Protein AF-A0A7U7G767-F1 (afdb_monomer_lite)

pLDDT: mean 75.13, std 19.58, range [31.22, 96.5]

Structure (mmCIF, N/CA/C/O backbone):
data_AF-A0A7U7G767-F1
#
_entry.id   AF-A0A7U7G767-F1
#
loop_
_atom_site.group_PDB
_atom_site.id
_atom_site.type_symbol
_atom_site.label_atom_id
_atom_site.label_alt_id
_atom_site.label_comp_id
_atom_site.label_asym_id
_atom_site.label_entity_id
_atom_site.label_seq_id
_atom_site.pdbx_PDB_ins_code
_atom_site.Cartn_x
_atom_site.Cartn_y
_atom_site.Cartn_z
_atom_site.occupancy
_atom_site.B_iso_or_equiv
_atom_site.auth_seq_id
_atom_site.auth_comp_id
_atom_site.auth_asym_id
_atom_site.auth_atom_id
_atom_site.pdbx_PDB_model_num
ATOM 1 N N . MET A 1 1 ? 36.029 28.423 18.913 1.00 31.84 1 MET A N 1
ATOM 2 C CA . MET A 1 1 ? 35.251 27.174 19.078 1.00 31.84 1 MET A CA 1
ATOM 3 C C . MET A 1 1 ? 34.088 27.214 18.105 1.00 31.84 1 MET A C 1
ATOM 5 O O . MET A 1 1 ? 33.061 27.803 18.411 1.00 31.84 1 MET A O 1
ATOM 9 N N . SER A 1 2 ? 34.281 26.674 16.904 1.00 31.78 2 SER A N 1
ATOM 10 C CA . SER A 1 2 ? 33.209 26.575 15.913 1.00 31.78 2 SER A CA 1
ATOM 11 C C . SER A 1 2 ? 32.374 25.339 16.228 1.00 31.78 2 SER A C 1
ATOM 13 O O . SER A 1 2 ? 32.864 24.221 16.078 1.00 31.78 2 SER A O 1
ATOM 15 N N . LEU A 1 3 ? 31.130 25.529 16.680 1.00 37.06 3 LEU A N 1
ATOM 16 C CA . LEU A 1 3 ? 30.124 24.470 16.642 1.00 37.06 3 LEU A CA 1
ATOM 17 C C . LEU A 1 3 ? 29.856 24.151 15.165 1.00 37.06 3 LEU A C 1
ATOM 19 O O . LEU A 1 3 ? 29.068 24.825 14.506 1.00 37.06 3 LEU A O 1
ATOM 23 N N . MET A 1 4 ? 30.519 23.124 14.635 1.00 35.41 4 MET A N 1
ATOM 24 C CA . MET A 1 4 ? 29.998 22.410 13.475 1.00 35.41 4 MET A CA 1
ATOM 25 C C . MET A 1 4 ? 28.723 21.705 13.934 1.00 35.41 4 MET A C 1
ATOM 27 O O . MET A 1 4 ? 28.767 20.622 14.513 1.00 35.41 4 MET A O 1
ATOM 31 N N . VAL A 1 5 ? 27.574 22.342 13.716 1.00 40.06 5 VAL A N 1
ATOM 32 C CA . VAL A 1 5 ? 26.291 21.646 13.746 1.00 40.06 5 VAL A CA 1
ATOM 33 C C . VAL A 1 5 ? 26.349 20.635 12.603 1.00 40.06 5 VAL A C 1
ATOM 35 O O . VAL A 1 5 ? 26.243 21.005 11.436 1.00 40.06 5 VAL A O 1
ATOM 38 N N . LEU A 1 6 ? 26.581 19.364 12.940 1.00 38.97 6 LEU A N 1
ATOM 39 C CA . LEU A 1 6 ? 26.398 18.209 12.060 1.00 38.97 6 LEU A CA 1
ATOM 40 C C . LEU A 1 6 ? 24.905 18.107 11.701 1.00 38.97 6 LEU A C 1
ATOM 42 O O . LEU A 1 6 ? 24.164 17.284 12.229 1.00 38.97 6 LEU A O 1
ATOM 46 N N . GLY A 1 7 ? 24.435 19.015 10.848 1.00 38.94 7 GLY A N 1
ATOM 47 C CA . GLY A 1 7 ? 23.111 18.964 10.250 1.00 38.94 7 GLY A CA 1
ATOM 48 C C . GLY A 1 7 ? 23.103 17.896 9.165 1.00 38.94 7 GLY A C 1
ATOM 49 O O . GLY A 1 7 ? 23.723 18.076 8.122 1.00 38.94 7 GLY A O 1
ATOM 50 N N . GLY A 1 8 ? 22.422 16.778 9.410 1.00 45.31 8 GLY A N 1
ATOM 51 C CA . GLY A 1 8 ? 22.273 15.745 8.382 1.00 45.31 8 GLY A CA 1
ATOM 52 C C . GLY A 1 8 ? 21.560 14.457 8.787 1.00 45.31 8 GLY A C 1
ATOM 53 O O . GLY A 1 8 ? 21.704 13.461 8.085 1.00 45.31 8 GLY A O 1
ATOM 54 N N . CYS A 1 9 ? 20.809 14.440 9.891 1.00 57.19 9 CYS A N 1
ATOM 55 C CA . CYS A 1 9 ? 19.966 13.300 10.250 1.00 57.19 9 CYS A CA 1
ATOM 56 C C . CYS A 1 9 ? 18.514 13.627 9.890 1.00 57.19 9 CYS A C 1
ATOM 58 O O . CYS A 1 9 ? 17.875 14.420 10.582 1.00 57.19 9 CYS A O 1
ATOM 60 N N . ASP A 1 10 ? 17.985 13.039 8.816 1.00 61.91 10 ASP A N 1
ATOM 61 C CA . ASP A 1 10 ? 16.546 13.094 8.559 1.00 61.91 10 ASP A CA 1
ATOM 62 C C . ASP A 1 10 ? 15.841 12.119 9.504 1.00 61.91 10 ASP A C 1
ATOM 64 O O . ASP A 1 10 ? 15.915 10.905 9.356 1.00 61.91 10 ASP A O 1
ATOM 68 N N . THR A 1 11 ? 15.169 12.659 10.513 1.00 70.25 11 THR A N 1
ATOM 69 C CA . THR A 1 11 ? 14.316 11.899 11.430 1.00 70.25 11 THR A CA 1
ATOM 70 C C . THR A 1 11 ? 12.851 12.239 11.189 1.00 70.25 11 THR A C 1
ATOM 72 O O . THR A 1 11 ? 12.528 13.245 10.547 1.00 70.25 11 THR A O 1
ATOM 75 N N . VAL A 1 12 ? 11.955 11.384 11.692 1.00 74.62 12 VAL A N 1
ATOM 76 C CA . VAL A 1 12 ? 10.521 11.690 11.726 1.00 74.62 12 VAL A CA 1
ATOM 77 C C . VAL A 1 12 ? 10.332 12.857 12.696 1.00 74.62 12 VAL A C 1
ATOM 79 O O . VAL A 1 12 ? 10.608 12.736 13.888 1.00 74.62 12 VAL A O 1
ATOM 82 N N . LYS A 1 13 ? 9.923 14.005 12.163 1.00 82.19 13 LYS A N 1
ATOM 83 C CA . LYS A 1 13 ? 9.705 15.262 12.886 1.00 82.19 13 LYS A CA 1
ATOM 84 C C . LYS A 1 13 ? 8.298 15.337 13.460 1.00 82.19 13 LYS A C 1
ATOM 86 O O . LYS A 1 13 ? 8.085 16.001 14.470 1.00 82.19 13 LYS A O 1
ATOM 91 N N . ILE A 1 14 ? 7.336 14.686 12.810 1.00 85.06 14 ILE A N 1
ATOM 92 C CA . ILE A 1 14 ? 5.949 14.676 13.271 1.00 85.06 14 ILE A CA 1
ATOM 93 C C . ILE A 1 14 ? 5.808 13.631 14.389 1.00 85.06 14 ILE A C 1
ATOM 95 O O . ILE A 1 14 ? 6.128 12.465 14.166 1.00 85.06 14 ILE A O 1
ATOM 99 N N . PRO A 1 15 ? 5.344 14.002 15.596 1.00 88.88 15 PRO A N 1
ATOM 100 C CA . PRO A 1 15 ? 5.131 13.039 16.670 1.00 88.88 15 PRO A CA 1
ATOM 101 C C . PRO A 1 15 ? 3.930 12.135 16.374 1.00 88.88 15 PRO A C 1
ATOM 103 O O . PRO A 1 15 ? 2.955 12.545 15.747 1.00 88.88 15 PRO A O 1
ATOM 106 N N . TYR A 1 16 ? 3.991 10.897 16.859 1.00 89.50 16 TYR A N 1
ATOM 107 C CA . TYR A 1 16 ? 2.879 9.954 16.769 1.00 89.50 16 TYR A CA 1
ATOM 108 C C . TYR A 1 16 ? 1.792 10.309 17.792 1.00 89.50 16 TYR A C 1
ATOM 110 O O . TYR A 1 16 ? 2.099 10.451 18.978 1.00 89.50 16 TYR A O 1
ATOM 118 N N . LYS A 1 17 ? 0.534 10.397 17.351 1.00 92.44 17 LYS A N 1
ATOM 119 C CA . LYS A 1 17 ? -0.628 10.674 18.202 1.00 92.44 17 LYS A CA 1
ATOM 120 C C . LYS A 1 17 ? -1.674 9.579 18.035 1.00 92.44 17 LYS A C 1
ATOM 122 O O . LYS A 1 17 ? -2.152 9.367 16.930 1.00 92.44 17 LYS A O 1
ATOM 127 N N . ASP A 1 18 ? -2.052 8.918 19.129 1.00 91.19 18 ASP A N 1
ATOM 128 C CA . ASP A 1 18 ? -2.999 7.791 19.091 1.00 91.19 18 ASP A CA 1
ATOM 129 C C . ASP A 1 18 ? -4.356 8.178 18.460 1.00 91.19 18 ASP A C 1
ATOM 131 O O . ASP A 1 18 ? -4.946 7.394 17.717 1.00 91.19 18 ASP A O 1
ATOM 135 N N . GLU A 1 19 ? -4.832 9.400 18.711 1.00 92.25 19 GLU A N 1
ATOM 136 C CA . GLU A 1 19 ? -6.109 9.931 18.212 1.00 92.25 19 GLU A CA 1
ATOM 137 C C . GLU A 1 19 ? -6.199 10.013 16.679 1.00 92.25 19 GLU A C 1
ATOM 139 O O . GLU A 1 19 ? -7.244 9.690 16.112 1.00 92.25 19 GLU A O 1
ATOM 144 N N . ASP A 1 20 ? -5.093 10.325 15.996 1.00 90.12 20 ASP A N 1
ATOM 145 C CA . ASP A 1 20 ? -5.040 10.428 14.529 1.00 90.12 20 ASP A CA 1
ATOM 146 C C . ASP A 1 20 ? -5.175 9.054 13.845 1.00 90.12 20 ASP A C 1
ATOM 148 O O . ASP A 1 20 ? -5.465 8.953 12.646 1.00 90.12 20 ASP A O 1
ATOM 152 N N . HIS A 1 21 ? -4.956 7.974 14.603 1.00 90.44 21 HIS A N 1
ATOM 153 C CA . HIS A 1 21 ? -4.851 6.606 14.095 1.00 90.44 21 HIS A CA 1
ATOM 154 C C . HIS A 1 21 ? -5.858 5.635 14.708 1.00 90.44 21 HIS A C 1
ATOM 156 O O . HIS A 1 21 ? -5.927 4.486 14.273 1.00 90.44 21 HIS A O 1
ATOM 162 N N . ALA A 1 22 ? -6.652 6.071 15.689 1.00 90.44 22 ALA A N 1
ATOM 163 C CA . ALA A 1 22 ? -7.552 5.207 16.455 1.00 90.44 22 ALA A CA 1
ATOM 164 C C . ALA A 1 22 ? -8.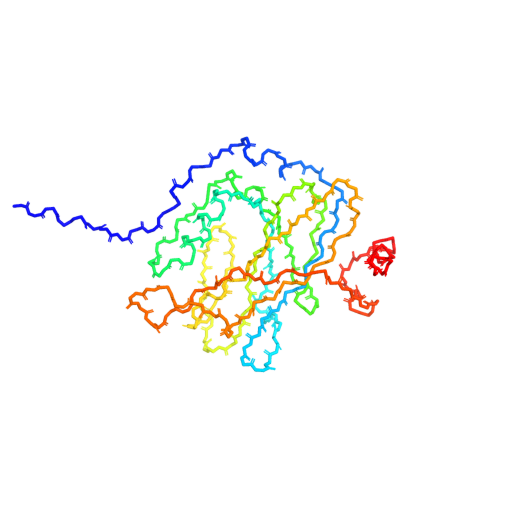540 4.422 15.572 1.00 90.44 22 ALA A C 1
ATOM 166 O O . ALA A 1 22 ? -8.913 3.292 15.888 1.00 90.44 22 ALA A O 1
ATOM 167 N N . TRP A 1 23 ? -8.944 4.998 14.439 1.00 93.38 23 TRP A N 1
ATOM 168 C CA . TRP A 1 23 ? -9.815 4.348 13.460 1.00 93.38 23 TRP A CA 1
ATOM 169 C C . TRP A 1 23 ? -9.153 3.128 12.792 1.00 93.38 23 TRP A C 1
ATOM 171 O O . TRP A 1 23 ? -9.827 2.135 12.528 1.00 93.38 23 TRP A O 1
ATOM 181 N N . ALA A 1 24 ? -7.834 3.151 12.578 1.00 93.50 24 ALA A N 1
ATOM 182 C CA . ALA A 1 24 ? -7.104 2.116 11.845 1.00 93.50 24 ALA A CA 1
ATOM 183 C C . ALA A 1 24 ? -6.920 0.816 12.642 1.00 93.50 24 ALA A C 1
ATOM 185 O O . ALA A 1 24 ? -6.755 -0.257 12.050 1.00 93.50 24 ALA A O 1
ATOM 186 N N . ALA A 1 25 ? -6.971 0.921 13.975 1.00 90.44 25 ALA A N 1
ATOM 187 C CA . ALA A 1 25 ? -6.904 -0.202 14.907 1.00 90.44 25 ALA A CA 1
ATOM 188 C C . ALA A 1 25 ? -8.208 -1.016 14.971 1.00 90.44 25 ALA A C 1
ATOM 190 O O . ALA A 1 25 ? -8.225 -2.107 15.537 1.00 90.44 25 ALA A O 1
ATOM 191 N N . ARG A 1 26 ? -9.308 -0.497 14.412 1.00 91.81 26 ARG A N 1
ATOM 192 C CA . ARG A 1 26 ? -10.600 -1.187 14.397 1.00 91.81 26 ARG A CA 1
ATOM 193 C C . ARG A 1 26 ? -10.568 -2.377 13.434 1.00 91.81 26 ARG A C 1
ATOM 195 O O . ARG A 1 26 ? -9.822 -2.400 12.449 1.00 91.81 26 ARG A O 1
ATOM 202 N N . THR A 1 27 ? -11.427 -3.356 13.692 1.00 88.50 27 THR A N 1
ATOM 203 C CA . THR A 1 27 ? -11.736 -4.400 12.713 1.00 88.50 27 THR A CA 1
ATOM 204 C C . THR A 1 27 ? -12.671 -3.811 11.666 1.00 88.50 27 THR A C 1
ATOM 206 O O . THR A 1 27 ? -13.734 -3.302 12.010 1.00 88.50 27 THR A O 1
ATOM 209 N N . GLY A 1 28 ? -12.266 -3.849 10.399 1.00 90.69 28 GLY A N 1
ATOM 210 C CA . GLY A 1 28 ? -13.145 -3.521 9.283 1.00 90.69 28 GLY A CA 1
ATOM 211 C C . GLY A 1 28 ? -13.717 -4.761 8.620 1.00 90.69 28 GLY A C 1
ATOM 212 O O . GLY A 1 28 ? -13.371 -5.882 8.983 1.00 90.69 28 GLY A O 1
ATOM 213 N N . HIS A 1 29 ? -14.543 -4.541 7.605 1.00 90.81 29 HIS A N 1
ATOM 214 C CA . HIS A 1 29 ? -15.147 -5.600 6.796 1.00 90.81 29 HIS A CA 1
ATOM 215 C C . HIS A 1 29 ? -14.705 -5.551 5.326 1.00 90.81 29 HIS A C 1
ATOM 217 O O . HIS A 1 29 ? -14.972 -6.498 4.594 1.00 90.81 29 HIS A O 1
ATOM 223 N N . ALA A 1 30 ? -14.005 -4.493 4.897 1.00 94.25 30 ALA A N 1
ATOM 224 C CA . ALA A 1 30 ? -13.594 -4.353 3.509 1.00 94.25 30 ALA A CA 1
ATOM 225 C C . ALA A 1 30 ? -12.403 -5.264 3.168 1.00 94.25 30 ALA A C 1
ATOM 227 O O . ALA A 1 30 ? -11.443 -5.389 3.944 1.00 94.25 30 ALA A O 1
ATOM 228 N N . THR A 1 31 ? -12.426 -5.832 1.964 1.00 95.81 31 THR A N 1
ATOM 229 C CA . THR A 1 31 ? -11.258 -6.435 1.315 1.00 95.81 31 THR A CA 1
ATOM 230 C C . THR A 1 31 ? -10.673 -5.434 0.319 1.00 95.81 31 THR A C 1
ATOM 232 O O . THR A 1 31 ? -11.326 -5.037 -0.642 1.00 95.81 31 THR A O 1
ATOM 235 N N . VAL A 1 32 ? -9.422 -5.024 0.528 1.00 96.50 32 VAL A N 1
ATOM 236 C CA . VAL A 1 32 ? -8.694 -4.130 -0.382 1.00 96.50 32 VAL A CA 1
ATOM 237 C C . VAL A 1 32 ? -7.731 -4.957 -1.220 1.00 96.50 32 VAL A C 1
ATOM 239 O O . VAL A 1 32 ? -6.806 -5.578 -0.696 1.00 96.50 32 VAL A O 1
ATOM 242 N N . ILE A 1 33 ? -7.934 -4.945 -2.530 1.00 96.06 33 ILE A N 1
ATOM 243 C CA . ILE A 1 33 ? -7.098 -5.616 -3.516 1.00 96.06 33 ILE A CA 1
ATOM 244 C C . ILE A 1 33 ? -6.280 -4.550 -4.233 1.00 96.06 33 ILE A C 1
ATOM 246 O O . ILE A 1 33 ? -6.831 -3.629 -4.836 1.00 96.06 33 ILE A O 1
ATOM 250 N N . VAL A 1 34 ? -4.959 -4.675 -4.175 1.00 95.19 34 VAL A N 1
ATOM 251 C CA . VAL A 1 34 ? -4.042 -3.742 -4.826 1.00 95.19 34 VAL A CA 1
ATOM 252 C C . VAL A 1 34 ? -3.202 -4.482 -5.844 1.00 95.19 34 VAL A C 1
ATOM 254 O O . VAL A 1 34 ? -2.459 -5.391 -5.482 1.00 95.19 34 VAL A O 1
ATOM 257 N N . ARG A 1 35 ? -3.267 -4.051 -7.101 1.00 93.31 35 ARG A N 1
ATOM 258 C CA . ARG A 1 35 ? -2.322 -4.452 -8.137 1.00 93.31 35 ARG A CA 1
ATOM 259 C C . ARG A 1 35 ? -1.302 -3.344 -8.350 1.00 93.31 35 ARG A C 1
ATOM 261 O O . ARG A 1 35 ? -1.656 -2.205 -8.642 1.00 93.31 35 ARG A O 1
ATOM 268 N N . ALA A 1 36 ? -0.030 -3.680 -8.190 1.00 89.94 36 ALA A N 1
ATOM 269 C CA . ALA A 1 36 ? 1.068 -2.727 -8.249 1.00 89.94 36 ALA A CA 1
ATOM 270 C C . ALA A 1 36 ? 1.904 -2.905 -9.524 1.00 89.94 36 ALA A C 1
ATOM 272 O O . ALA A 1 36 ? 2.168 -4.021 -9.970 1.00 89.94 36 ALA A O 1
ATOM 273 N N . SER A 1 37 ? 2.343 -1.797 -10.121 1.00 87.25 37 SER A N 1
ATOM 274 C CA . SER A 1 37 ? 3.255 -1.818 -11.273 1.00 87.25 37 SER A CA 1
ATOM 275 C C . SER A 1 37 ? 4.036 -0.511 -11.415 1.00 87.25 37 SER A C 1
ATOM 277 O O . SER A 1 37 ? 3.685 0.499 -10.806 1.00 87.25 37 SER A O 1
ATOM 279 N N . ALA A 1 38 ? 5.100 -0.525 -12.210 1.00 82.50 38 ALA A N 1
ATOM 280 C CA . ALA A 1 38 ? 5.895 0.653 -12.527 1.00 82.50 38 ALA A CA 1
ATOM 281 C C . ALA A 1 38 ? 6.089 0.767 -14.036 1.00 82.50 38 ALA A C 1
ATOM 283 O O . ALA A 1 38 ? 6.196 -0.241 -14.729 1.00 82.50 38 ALA A O 1
ATOM 284 N N . ILE A 1 39 ? 6.161 1.990 -14.543 1.00 79.31 39 ILE A N 1
ATOM 285 C CA . ILE A 1 39 ? 6.458 2.281 -15.943 1.00 79.31 39 ILE A CA 1
ATOM 286 C C . ILE A 1 39 ? 7.878 2.839 -16.014 1.00 79.31 39 ILE A C 1
ATOM 288 O O . ILE A 1 39 ? 8.198 3.806 -15.327 1.00 79.31 39 ILE A O 1
ATOM 292 N N . PHE A 1 40 ? 8.730 2.239 -16.846 1.00 73.38 40 PHE A N 1
ATOM 293 C CA . PHE A 1 40 ? 10.046 2.787 -17.185 1.00 73.38 40 PHE A CA 1
ATOM 294 C C . PHE A 1 40 ? 10.223 2.766 -18.702 1.00 73.38 40 PHE A C 1
ATOM 296 O O . PHE A 1 40 ? 10.117 1.712 -19.342 1.00 73.38 40 PHE A O 1
ATOM 303 N N . GLY A 1 41 ? 10.479 3.934 -19.292 1.00 72.88 41 GLY A N 1
ATOM 304 C CA . GLY A 1 41 ? 10.390 4.115 -20.737 1.00 72.88 41 GLY A CA 1
ATOM 305 C C . GLY A 1 41 ? 8.981 3.777 -21.226 1.00 72.88 41 GLY A C 1
ATOM 306 O O . GLY A 1 41 ? 7.998 4.256 -20.668 1.00 72.88 41 GLY A O 1
ATOM 307 N N . GLN A 1 42 ? 8.885 2.914 -22.237 1.00 77.50 42 GLN A N 1
ATOM 308 C CA . GLN A 1 42 ? 7.613 2.448 -22.810 1.00 77.50 42 GLN A CA 1
ATOM 309 C C . GLN A 1 42 ? 7.133 1.104 -22.236 1.00 77.50 42 GLN A C 1
ATOM 311 O O . GLN A 1 42 ? 6.196 0.506 -22.759 1.00 77.50 42 GLN A O 1
ATOM 316 N N . LYS A 1 43 ? 7.797 0.581 -21.199 1.00 76.62 43 LYS A N 1
ATOM 317 C CA . LYS A 1 43 ? 7.492 -0.739 -20.640 1.00 76.62 43 LYS A CA 1
ATOM 318 C C . LYS A 1 43 ? 6.859 -0.604 -19.265 1.00 76.62 43 LYS A C 1
ATOM 320 O O . LYS A 1 43 ? 7.370 0.120 -18.411 1.00 76.62 43 LYS A O 1
ATOM 325 N N . GLN A 1 44 ? 5.773 -1.344 -19.058 1.00 81.69 44 GLN A N 1
ATOM 326 C CA . GLN A 1 44 ? 5.191 -1.565 -17.743 1.00 81.69 44 GLN A CA 1
ATOM 327 C C . GLN A 1 44 ? 5.790 -2.824 -17.138 1.00 81.69 44 GLN A C 1
ATOM 329 O O . GLN A 1 44 ? 5.949 -3.850 -17.802 1.00 81.69 44 GLN A O 1
ATOM 334 N N . TYR A 1 45 ? 6.094 -2.738 -15.859 1.00 78.94 45 TYR A N 1
ATOM 335 C CA . TYR A 1 45 ? 6.706 -3.802 -15.120 1.00 78.94 45 TYR A CA 1
ATOM 336 C C . TYR A 1 45 ? 5.977 -4.085 -13.808 1.00 78.94 45 TYR A C 1
ATOM 338 O O . TYR A 1 45 ? 5.446 -3.186 -13.158 1.00 78.94 45 TYR A O 1
ATOM 346 N N . TYR A 1 46 ? 5.994 -5.352 -13.413 1.00 81.25 46 TYR A N 1
ATOM 347 C CA . TYR A 1 46 ? 5.390 -5.863 -12.187 1.00 81.25 46 TYR A CA 1
ATOM 348 C C . TYR A 1 46 ? 6.485 -6.349 -11.228 1.00 81.25 46 TYR A C 1
ATOM 350 O O . TYR A 1 46 ? 7.624 -6.561 -11.646 1.00 81.25 46 TYR A O 1
ATOM 358 N N . CYS A 1 47 ? 6.139 -6.525 -9.947 1.00 74.38 47 CYS A N 1
ATOM 359 C CA . CYS A 1 47 ? 7.044 -6.990 -8.889 1.00 74.38 47 CYS A CA 1
ATOM 360 C C . CYS A 1 47 ? 7.971 -8.130 -9.352 1.00 74.38 47 CYS A C 1
ATOM 362 O O . CYS A 1 47 ? 7.486 -9.158 -9.829 1.00 74.38 47 CYS A O 1
ATOM 364 N N . ALA A 1 48 ? 9.280 -8.017 -9.097 1.00 66.75 48 ALA A N 1
ATOM 365 C CA . ALA A 1 48 ? 10.159 -9.183 -9.133 1.00 66.75 48 ALA A CA 1
ATOM 366 C C . ALA A 1 48 ? 9.838 -10.180 -8.008 1.00 66.75 48 ALA A C 1
ATOM 368 O O . ALA A 1 48 ? 9.228 -9.845 -6.992 1.00 66.75 48 ALA A O 1
ATOM 369 N N . ASN A 1 49 ? 10.346 -11.404 -8.168 1.00 64.19 49 ASN A N 1
ATOM 370 C CA . ASN A 1 49 ? 10.146 -12.513 -7.233 1.00 64.19 49 ASN A CA 1
ATOM 371 C C . ASN A 1 49 ? 10.620 -12.227 -5.799 1.00 64.19 49 ASN A C 1
ATOM 373 O O . ASN A 1 49 ? 10.115 -12.846 -4.871 1.00 64.19 49 ASN A O 1
ATOM 377 N N . LEU A 1 50 ? 11.565 -11.300 -5.622 1.00 63.84 50 LEU A N 1
ATOM 378 C CA . LEU A 1 50 ? 12.111 -10.905 -4.319 1.00 63.84 50 LEU A CA 1
ATOM 379 C C . LEU A 1 50 ? 11.141 -10.060 -3.474 1.00 63.84 50 LEU A C 1
ATOM 381 O O . LEU A 1 50 ? 11.372 -9.874 -2.282 1.00 63.84 50 LEU A O 1
ATOM 385 N N . VAL A 1 51 ? 10.059 -9.555 -4.072 1.00 73.62 51 VAL A N 1
ATOM 386 C CA . VAL A 1 51 ? 9.003 -8.855 -3.341 1.00 73.62 51 VAL A CA 1
ATOM 387 C C . VAL A 1 51 ? 8.077 -9.902 -2.736 1.00 73.62 51 VAL A C 1
ATOM 389 O O . VAL A 1 51 ? 7.252 -10.500 -3.425 1.00 73.62 51 VAL A O 1
ATOM 392 N N . GLU A 1 52 ? 8.223 -10.139 -1.439 1.00 77.81 52 GLU A N 1
ATOM 393 C CA . GLU A 1 52 ? 7.399 -11.123 -0.735 1.00 77.81 52 GLU A CA 1
ATOM 394 C C . GLU A 1 52 ? 6.103 -10.517 -0.206 1.00 77.81 52 GLU A C 1
ATOM 396 O O . GLU A 1 52 ? 5.083 -11.197 -0.146 1.00 77.81 52 GLU A O 1
ATOM 401 N N . ASN A 1 53 ? 6.137 -9.247 0.200 1.00 84.31 53 ASN A N 1
ATOM 402 C CA . ASN A 1 53 ? 5.049 -8.613 0.930 1.00 84.31 53 ASN A CA 1
ATOM 403 C C . ASN A 1 53 ? 4.905 -7.133 0.578 1.00 84.31 53 ASN A C 1
ATOM 405 O O . ASN A 1 53 ? 5.862 -6.478 0.163 1.00 84.31 53 ASN A O 1
ATOM 409 N N . SER A 1 54 ? 3.712 -6.609 0.836 1.00 87.50 54 SER A N 1
ATOM 410 C CA . SER A 1 54 ? 3.397 -5.185 0.805 1.00 87.50 54 SER A CA 1
ATOM 411 C C . SER A 1 54 ? 2.597 -4.800 2.046 1.00 87.50 54 SER A C 1
ATOM 413 O O . SER A 1 54 ? 2.096 -5.669 2.769 1.00 87.50 54 SER A O 1
ATOM 415 N N . PHE A 1 55 ? 2.486 -3.499 2.302 1.00 90.00 55 PHE A N 1
ATOM 416 C CA . PHE A 1 55 ? 1.865 -2.964 3.503 1.00 90.00 55 PHE A CA 1
ATOM 417 C C . PHE A 1 55 ? 0.780 -1.938 3.171 1.00 90.00 55 PHE A C 1
ATOM 419 O O . PHE A 1 55 ? 0.921 -1.158 2.230 1.00 90.00 55 PHE A O 1
ATOM 426 N N . LEU A 1 56 ? -0.278 -1.917 3.981 1.00 92.69 56 LEU A N 1
ATOM 427 C CA . LEU A 1 56 ? -1.168 -0.771 4.139 1.00 92.69 56 LEU A CA 1
ATOM 428 C C . LEU A 1 56 ? -0.924 -0.140 5.508 1.00 92.69 56 LEU A C 1
ATOM 430 O O . LEU A 1 56 ? -0.821 -0.848 6.512 1.00 92.69 56 LEU A O 1
ATOM 434 N N . PHE A 1 57 ? -0.886 1.185 5.559 1.00 92.19 57 PHE A N 1
ATOM 435 C CA . PHE A 1 57 ? -0.826 1.934 6.812 1.00 92.19 57 PHE A CA 1
ATOM 436 C C . PHE A 1 57 ? -1.674 3.207 6.767 1.00 92.19 57 PHE A C 1
ATOM 438 O O . PHE A 1 57 ? -2.067 3.631 5.681 1.00 92.19 57 PHE A O 1
ATOM 445 N N . PRO A 1 58 ? -1.990 3.814 7.924 1.00 94.62 58 PRO A N 1
ATOM 446 C CA . PRO A 1 58 ? -2.795 5.030 7.973 1.00 94.62 58 PRO A CA 1
ATOM 447 C C . PRO A 1 58 ? -2.172 6.174 7.168 1.00 94.62 58 PRO A C 1
ATOM 449 O O . PRO A 1 58 ? -1.032 6.570 7.412 1.00 94.62 58 PRO A O 1
ATOM 452 N N . ASP A 1 59 ? -2.937 6.764 6.254 1.00 92.94 59 ASP A N 1
ATOM 453 C CA . ASP A 1 59 ? -2.532 7.964 5.528 1.00 92.94 59 ASP A CA 1
ATOM 454 C C . ASP A 1 59 ? -2.716 9.206 6.413 1.00 92.94 59 ASP A C 1
ATOM 456 O O . ASP A 1 59 ? -3.720 9.918 6.353 1.00 92.94 59 ASP A O 1
ATOM 460 N N . THR A 1 60 ? -1.736 9.436 7.285 1.00 91.00 60 THR A N 1
ATOM 461 C CA . THR A 1 60 ? -1.6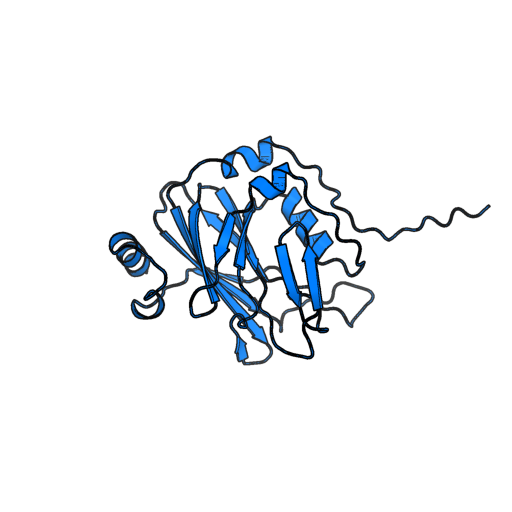99 10.571 8.219 1.00 91.00 60 THR A CA 1
ATOM 462 C C . THR A 1 60 ? -0.381 11.331 8.102 1.00 91.00 60 THR A C 1
ATOM 464 O O . THR A 1 60 ? 0.591 10.791 7.557 1.00 91.00 60 THR A O 1
ATOM 467 N N . PRO A 1 61 ? -0.293 12.564 8.642 1.00 89.44 61 PRO A N 1
ATOM 468 C CA . PRO A 1 61 ? 0.941 13.344 8.602 1.00 89.44 61 PRO A CA 1
ATOM 469 C C . PRO A 1 61 ? 2.164 12.580 9.132 1.00 89.44 61 PRO A C 1
ATOM 471 O O . PRO A 1 61 ? 3.220 12.637 8.510 1.00 89.44 61 PRO A O 1
ATOM 474 N N . TYR A 1 62 ? 2.006 11.795 10.205 1.00 89.19 62 TYR A N 1
ATOM 475 C CA . TYR A 1 62 ? 3.077 10.967 10.772 1.00 89.19 62 TYR A CA 1
ATOM 476 C C . TYR A 1 62 ? 3.694 10.001 9.744 1.00 89.19 62 TYR A C 1
ATOM 478 O O . TYR A 1 62 ? 4.905 10.011 9.528 1.00 89.19 62 TYR A O 1
ATOM 486 N N . TYR A 1 63 ? 2.871 9.189 9.068 1.00 85.81 63 TYR A N 1
ATOM 487 C CA . TYR A 1 63 ? 3.365 8.219 8.081 1.00 85.81 63 TYR A CA 1
ATOM 488 C C . TYR A 1 63 ? 3.857 8.888 6.793 1.00 85.81 63 TYR A C 1
ATOM 490 O O . TYR A 1 63 ? 4.810 8.404 6.186 1.00 85.81 63 TYR A O 1
ATOM 498 N N . ARG A 1 64 ? 3.265 10.022 6.389 1.00 85.56 64 ARG A N 1
ATOM 499 C CA . ARG A 1 64 ? 3.772 10.825 5.262 1.00 85.56 64 ARG A CA 1
ATOM 500 C C . ARG A 1 64 ? 5.173 11.371 5.539 1.00 85.56 64 ARG A C 1
ATOM 502 O O . ARG A 1 64 ? 6.038 11.298 4.670 1.00 85.56 64 ARG A O 1
ATOM 509 N N . ASP A 1 65 ? 5.419 11.876 6.747 1.00 81.00 65 ASP A N 1
ATOM 510 C CA . ASP A 1 65 ? 6.750 12.337 7.156 1.00 81.00 65 ASP A CA 1
ATOM 511 C C . ASP A 1 65 ? 7.740 11.172 7.289 1.00 81.00 65 ASP A C 1
ATOM 513 O O . ASP A 1 65 ? 8.899 11.298 6.901 1.00 81.00 65 ASP A O 1
ATOM 517 N N . TRP A 1 66 ? 7.280 9.997 7.726 1.00 79.12 66 TRP A N 1
ATOM 518 C CA . TRP A 1 66 ? 8.103 8.791 7.681 1.00 79.12 66 TRP A CA 1
ATOM 519 C C . TRP A 1 66 ? 8.496 8.390 6.254 1.00 79.12 66 TRP A C 1
ATOM 521 O O . TRP A 1 66 ? 9.665 8.097 6.016 1.00 79.12 66 TRP A O 1
ATOM 531 N N . ILE A 1 67 ? 7.585 8.444 5.277 1.00 77.94 67 ILE A N 1
ATOM 532 C CA . ILE A 1 67 ? 7.936 8.196 3.868 1.00 77.94 67 ILE A CA 1
ATOM 533 C C . ILE A 1 67 ? 8.951 9.214 3.368 1.00 77.94 67 ILE A C 1
ATOM 535 O O . ILE A 1 67 ? 9.922 8.816 2.732 1.00 77.94 67 ILE A O 1
ATOM 539 N N . ARG A 1 68 ? 8.787 10.499 3.704 1.00 77.88 68 ARG A N 1
ATOM 540 C CA . ARG A 1 68 ? 9.780 11.535 3.385 1.00 77.88 68 ARG A CA 1
ATOM 541 C C . ARG A 1 68 ? 11.164 11.160 3.927 1.00 77.88 68 ARG A C 1
ATOM 543 O O . ARG A 1 68 ? 12.152 11.305 3.215 1.00 77.88 68 ARG A O 1
ATOM 550 N N . VAL A 1 69 ? 11.240 10.655 5.160 1.00 73.81 69 VAL A N 1
ATOM 551 C CA . VAL A 1 69 ? 12.492 10.173 5.771 1.00 73.81 69 VAL A CA 1
ATOM 552 C C . VAL A 1 69 ? 13.031 8.935 5.050 1.00 73.81 69 VAL A C 1
ATOM 554 O O . VAL A 1 69 ? 14.220 8.878 4.755 1.00 73.81 69 VAL A O 1
ATOM 557 N N . LEU A 1 70 ? 12.182 7.961 4.703 1.00 73.25 70 LEU A N 1
ATOM 558 C CA . LEU A 1 70 ? 12.591 6.781 3.928 1.00 73.25 70 LEU A CA 1
ATOM 559 C C . LEU A 1 70 ? 13.106 7.136 2.531 1.00 73.25 70 LEU A C 1
ATOM 561 O O . LEU A 1 70 ? 13.977 6.446 2.002 1.00 73.25 70 LEU A O 1
ATOM 565 N N . GLN A 1 71 ? 12.555 8.196 1.947 1.00 69.94 71 GLN A N 1
ATOM 566 C CA . GLN A 1 71 ? 12.978 8.776 0.682 1.00 69.94 71 GLN A CA 1
ATOM 567 C C . GLN A 1 71 ? 14.199 9.689 0.830 1.00 69.94 71 GLN A C 1
ATOM 569 O O . GLN A 1 71 ? 14.712 10.151 -0.180 1.00 69.94 71 GLN A O 1
ATOM 574 N N . SER A 1 72 ? 14.698 9.962 2.038 1.00 64.75 72 SER A N 1
ATOM 575 C CA . SER A 1 72 ? 15.847 10.848 2.208 1.00 64.75 72 SER A CA 1
ATOM 576 C C . SER A 1 72 ? 17.136 10.227 1.639 1.00 64.75 72 SER A C 1
ATOM 578 O O . SER A 1 72 ? 17.401 9.039 1.851 1.00 64.75 72 SER A O 1
ATOM 580 N N . PRO A 1 73 ? 17.993 11.009 0.946 1.00 57.72 73 PRO A N 1
ATOM 581 C CA . PRO A 1 73 ? 19.327 10.563 0.534 1.00 57.72 73 PRO A CA 1
ATOM 582 C C . PRO A 1 73 ? 20.264 10.283 1.713 1.00 57.72 73 PRO A C 1
ATOM 584 O O . PRO A 1 73 ? 21.295 9.632 1.519 1.00 57.72 73 PRO A O 1
ATOM 587 N N . TYR A 1 74 ? 19.950 10.811 2.896 1.00 55.69 74 TYR A N 1
ATOM 588 C CA . TYR A 1 74 ? 20.748 10.657 4.100 1.00 55.69 74 TYR A CA 1
ATOM 589 C C . TYR A 1 74 ? 20.341 9.343 4.771 1.00 55.69 74 TYR A C 1
ATOM 591 O O . TYR A 1 74 ? 19.239 9.201 5.287 1.00 55.69 74 TYR A O 1
ATOM 599 N N . HIS A 1 75 ? 21.229 8.348 4.718 1.00 51.09 75 HIS A N 1
ATOM 600 C CA . HIS A 1 75 ? 20.984 6.933 5.035 1.00 51.09 75 HIS A CA 1
ATOM 601 C C . HIS A 1 75 ? 20.625 6.610 6.508 1.00 51.09 75 HIS A C 1
ATOM 603 O O . HIS A 1 75 ? 20.684 5.449 6.914 1.00 51.09 75 HIS A O 1
ATOM 609 N N . PHE A 1 76 ? 20.217 7.592 7.313 1.00 51.00 76 PHE A N 1
ATOM 610 C CA . PHE A 1 76 ? 19.772 7.398 8.691 1.00 51.00 76 PHE A CA 1
ATOM 611 C C . PHE A 1 76 ? 18.254 7.209 8.722 1.00 51.00 76 PHE A C 1
ATOM 613 O O . PHE A 1 76 ? 17.487 8.149 8.895 1.00 51.00 76 PHE A O 1
ATOM 620 N N . LYS A 1 77 ? 17.807 5.966 8.518 1.00 61.41 77 LYS A N 1
ATOM 621 C CA . LYS A 1 77 ? 16.383 5.613 8.523 1.00 61.41 77 LYS A CA 1
ATOM 622 C C . LYS A 1 77 ? 15.877 5.544 9.964 1.00 61.41 77 LYS A C 1
ATOM 624 O O . LYS A 1 77 ? 16.037 4.523 10.628 1.00 61.41 77 LYS A O 1
ATOM 629 N N . GLY A 1 78 ? 15.287 6.635 10.450 1.00 57.44 78 GLY A N 1
ATOM 630 C CA . GLY A 1 78 ? 14.522 6.615 11.695 1.00 57.44 78 GLY A CA 1
ATOM 631 C C . GLY A 1 78 ? 13.408 5.567 11.620 1.00 57.44 78 GLY A C 1
ATOM 632 O O . GLY A 1 78 ? 12.680 5.492 10.629 1.00 57.44 78 GLY A O 1
ATOM 633 N N . ASP A 1 79 ? 13.303 4.735 12.651 1.00 67.44 79 ASP A N 1
ATOM 634 C CA . ASP A 1 79 ? 12.250 3.731 12.758 1.00 67.44 79 ASP A CA 1
ATOM 635 C C . ASP A 1 79 ? 10.934 4.387 13.212 1.00 67.44 79 ASP A C 1
ATOM 637 O O . ASP A 1 79 ? 10.945 5.341 13.994 1.00 67.44 79 ASP A O 1
ATOM 641 N N . ILE A 1 80 ? 9.792 3.877 12.749 1.00 80.12 80 ILE A N 1
ATOM 642 C CA . ILE A 1 80 ? 8.494 4.279 13.302 1.00 80.12 80 ILE A CA 1
ATOM 643 C C . ILE A 1 80 ? 8.300 3.679 14.695 1.00 80.12 80 ILE A C 1
ATOM 645 O O . ILE A 1 80 ? 8.881 2.649 15.051 1.00 80.12 80 ILE A O 1
ATOM 649 N N . THR A 1 81 ? 7.452 4.314 15.503 1.00 83.69 81 THR A N 1
ATOM 650 C CA . THR A 1 81 ? 7.184 3.839 16.865 1.00 83.69 81 THR A CA 1
ATOM 651 C C . THR A 1 81 ? 6.585 2.428 16.864 1.00 83.69 81 THR A C 1
ATOM 653 O O . THR A 1 81 ? 5.915 2.008 15.921 1.00 83.69 81 THR A O 1
ATOM 656 N N . ARG A 1 82 ? 6.752 1.689 17.969 1.00 87.12 82 ARG A N 1
ATOM 657 C CA . ARG A 1 82 ? 6.107 0.374 18.151 1.00 87.12 82 ARG A CA 1
ATOM 658 C C . ARG A 1 82 ? 4.585 0.441 17.970 1.00 87.12 82 ARG A C 1
ATOM 660 O O . ARG A 1 82 ? 4.009 -0.489 17.416 1.00 87.12 82 ARG A O 1
ATOM 667 N N . LYS A 1 83 ? 3.954 1.534 18.415 1.00 89.38 83 LYS A N 1
ATOM 668 C CA . LYS A 1 83 ? 2.514 1.765 18.238 1.00 89.38 83 LYS A CA 1
ATOM 669 C C . LYS A 1 83 ? 2.148 1.891 16.758 1.00 89.38 83 LYS A C 1
ATOM 671 O O . LYS A 1 83 ? 1.246 1.201 16.306 1.00 89.38 83 LYS A O 1
ATOM 676 N N . ALA A 1 84 ? 2.909 2.679 15.997 1.00 87.94 84 ALA A N 1
ATOM 677 C CA . ALA A 1 84 ? 2.719 2.806 14.556 1.00 87.94 84 ALA A CA 1
ATOM 678 C C . ALA A 1 84 ? 2.896 1.461 13.828 1.00 87.94 84 ALA A C 1
ATOM 680 O O . ALA A 1 84 ? 2.061 1.069 13.018 1.00 87.94 84 ALA A O 1
ATOM 681 N N . LYS A 1 85 ? 3.933 0.686 14.175 1.00 87.44 85 LYS A N 1
ATOM 682 C CA . LYS A 1 85 ? 4.153 -0.645 13.579 1.00 87.44 85 LYS A CA 1
ATOM 683 C C . LYS A 1 85 ? 2.968 -1.591 13.755 1.00 87.44 85 LYS A C 1
ATOM 685 O O . LYS A 1 85 ? 2.691 -2.380 12.860 1.00 87.44 85 LYS A O 1
ATOM 690 N N . ALA A 1 86 ? 2.272 -1.514 14.888 1.00 89.69 86 ALA A N 1
ATOM 691 C CA . ALA A 1 86 ? 1.121 -2.367 15.173 1.00 89.69 86 ALA A CA 1
ATOM 692 C C . ALA A 1 86 ? -0.085 -2.093 14.254 1.00 89.69 86 ALA A C 1
ATOM 694 O O . ALA A 1 86 ? -0.979 -2.929 14.167 1.00 89.69 86 ALA A O 1
ATOM 695 N N . LEU A 1 87 ? -0.109 -0.949 13.562 1.00 92.12 87 LEU A N 1
ATOM 696 C CA . LEU A 1 87 ? -1.173 -0.574 12.627 1.00 92.12 87 LEU A CA 1
ATOM 697 C C . LEU A 1 87 ? -0.870 -0.955 11.173 1.00 92.12 87 LEU A C 1
ATOM 699 O O . LEU A 1 87 ? -1.722 -0.763 10.303 1.00 92.12 87 LEU A O 1
ATOM 703 N N . LEU A 1 88 ? 0.327 -1.478 10.892 1.00 90.56 88 LEU A N 1
ATOM 704 C CA . LEU A 1 88 ? 0.679 -1.952 9.560 1.00 90.56 88 LEU A CA 1
ATOM 705 C C . LEU A 1 88 ? -0.114 -3.222 9.242 1.00 90.56 88 LEU A C 1
ATOM 707 O O . LEU A 1 88 ? -0.024 -4.225 9.949 1.00 90.56 88 LEU A O 1
ATOM 711 N N . ARG A 1 89 ? -0.838 -3.213 8.126 1.00 92.25 89 ARG A N 1
ATOM 712 C CA . ARG A 1 89 ? -1.474 -4.413 7.574 1.00 92.25 89 ARG A CA 1
ATOM 713 C C . ARG A 1 89 ? -0.559 -4.978 6.506 1.00 92.25 89 ARG A C 1
ATOM 715 O O . ARG A 1 89 ? -0.222 -4.271 5.566 1.00 92.25 89 ARG A O 1
ATOM 722 N N . LYS A 1 90 ? -0.145 -6.232 6.654 1.00 91.44 90 LYS A N 1
ATOM 723 C CA . LYS A 1 90 ? 0.770 -6.923 5.738 1.00 91.44 90 LYS A CA 1
ATOM 724 C C . LYS A 1 90 ? -0.022 -7.855 4.823 1.00 91.44 90 LYS A C 1
ATOM 726 O O . LYS A 1 90 ? -0.870 -8.594 5.315 1.00 91.44 90 LYS A O 1
ATOM 731 N N . ALA A 1 91 ? 0.289 -7.859 3.531 1.00 92.12 91 ALA A N 1
ATOM 732 C CA . ALA A 1 91 ? -0.244 -8.831 2.580 1.00 92.12 91 ALA A CA 1
ATOM 733 C C . ALA A 1 91 ? 0.891 -9.468 1.764 1.00 92.12 91 ALA A C 1
ATOM 735 O O . ALA A 1 91 ? 1.780 -8.741 1.303 1.00 92.12 91 ALA A O 1
ATOM 736 N N . PRO A 1 92 ? 0.878 -10.800 1.573 1.00 90.62 92 PRO A N 1
ATOM 737 C CA . PRO A 1 92 ? 1.845 -11.480 0.725 1.00 90.62 92 PRO A CA 1
ATOM 738 C C . PRO A 1 92 ? 1.578 -11.192 -0.753 1.00 90.62 92 PRO A C 1
ATOM 740 O O . PRO A 1 92 ? 0.438 -10.959 -1.165 1.00 90.62 92 PRO A O 1
ATOM 743 N N . ARG A 1 93 ? 2.641 -11.233 -1.558 1.00 88.56 93 ARG A N 1
ATOM 744 C CA . ARG A 1 93 ? 2.557 -11.105 -3.012 1.00 88.56 93 ARG A CA 1
ATOM 745 C C . ARG A 1 93 ? 1.820 -12.303 -3.608 1.00 88.56 93 ARG A C 1
ATOM 747 O O . ARG A 1 93 ? 2.200 -13.447 -3.381 1.00 88.56 93 ARG A O 1
ATOM 754 N N . GLN A 1 94 ? 0.838 -12.008 -4.449 1.00 89.56 94 GLN A N 1
ATOM 755 C CA . GLN A 1 94 ? 0.150 -12.955 -5.321 1.00 89.56 94 GLN A CA 1
ATOM 756 C C . GLN A 1 94 ? 0.598 -12.776 -6.783 1.00 89.56 94 GLN A C 1
ATOM 758 O O . GLN A 1 94 ? 1.495 -11.980 -7.102 1.00 89.56 94 GLN A O 1
ATOM 763 N N . ALA A 1 95 ? -0.017 -13.529 -7.695 1.00 85.12 95 ALA A N 1
ATOM 764 C CA . ALA A 1 95 ? 0.215 -13.389 -9.128 1.00 85.12 95 ALA A CA 1
ATOM 765 C C . ALA A 1 95 ? 0.068 -11.924 -9.590 1.00 85.12 95 ALA A C 1
ATOM 767 O O . ALA A 1 95 ? -0.706 -11.141 -9.034 1.00 85.12 95 ALA A O 1
ATOM 768 N N . MET A 1 96 ? 0.852 -11.544 -10.604 1.00 83.88 96 MET A N 1
ATOM 769 C CA . MET A 1 96 ? 0.802 -10.212 -11.226 1.00 83.88 96 MET A CA 1
ATOM 770 C C . MET A 1 96 ? 1.035 -9.026 -10.269 1.00 83.88 96 MET A C 1
ATOM 772 O O . MET A 1 96 ? 0.545 -7.930 -10.527 1.00 83.88 96 MET A O 1
ATOM 776 N N . CYS A 1 97 ? 1.824 -9.220 -9.198 1.00 88.19 97 CYS A N 1
ATOM 777 C CA . CYS A 1 97 ? 2.129 -8.175 -8.201 1.00 88.19 97 CYS A CA 1
ATOM 778 C C . CYS A 1 97 ? 0.853 -7.651 -7.519 1.00 88.19 97 CYS A C 1
ATOM 780 O O . CYS A 1 97 ? 0.672 -6.449 -7.312 1.00 88.19 97 CYS A O 1
ATOM 782 N N . THR A 1 98 ? -0.040 -8.589 -7.201 1.00 92.25 98 THR A N 1
ATOM 783 C CA . THR A 1 98 ? -1.310 -8.319 -6.529 1.00 92.25 98 THR A CA 1
ATOM 784 C C . THR A 1 98 ? -1.192 -8.619 -5.039 1.00 92.25 98 THR A C 1
ATOM 786 O O . THR A 1 98 ? -0.518 -9.568 -4.639 1.00 92.25 98 THR A O 1
ATOM 789 N N . PHE A 1 99 ? -1.854 -7.819 -4.213 1.00 93.69 99 PHE A N 1
ATOM 790 C CA . PHE A 1 99 ? -1.866 -7.932 -2.759 1.00 93.69 99 PHE A CA 1
ATOM 791 C C . PHE A 1 99 ? -3.305 -7.829 -2.263 1.00 93.69 99 PHE A C 1
ATOM 793 O O . PHE A 1 99 ? -4.032 -6.923 -2.666 1.00 93.69 99 PHE A O 1
ATOM 800 N N . VAL A 1 100 ? -3.711 -8.749 -1.389 1.00 95.81 100 VAL A N 1
ATOM 801 C CA . VAL A 1 100 ? -5.073 -8.801 -0.840 1.00 95.81 100 VAL A CA 1
ATOM 802 C C . VAL A 1 100 ? -5.012 -8.531 0.657 1.00 95.81 100 VAL A C 1
ATOM 804 O O . VAL A 1 100 ? -4.489 -9.338 1.426 1.00 95.81 100 VAL A O 1
ATOM 807 N N . PHE A 1 101 ? -5.546 -7.387 1.073 1.00 95.75 101 PHE A N 1
ATOM 808 C CA . PHE A 1 101 ? -5.650 -6.981 2.470 1.00 95.75 101 PHE A CA 1
ATOM 809 C C . PHE A 1 101 ? -7.085 -7.191 2.942 1.00 95.75 101 PHE A C 1
ATOM 811 O O . PHE A 1 101 ? -8.019 -6.635 2.371 1.00 95.75 101 PHE A O 1
ATOM 818 N N . ARG A 1 102 ? -7.264 -7.985 3.996 1.00 94.94 102 ARG A N 1
ATOM 819 C CA . ARG A 1 102 ? -8.586 -8.324 4.539 1.00 94.94 102 ARG A CA 1
ATOM 820 C C . ARG A 1 102 ? -8.909 -7.504 5.788 1.00 94.94 102 ARG A C 1
ATOM 822 O O . ARG A 1 102 ? -8.002 -7.045 6.490 1.00 94.94 102 ARG A O 1
ATOM 829 N N . ASN A 1 103 ? -10.202 -7.380 6.086 1.00 94.12 103 ASN A N 1
ATOM 830 C CA . ASN A 1 103 ? -10.737 -6.750 7.299 1.00 94.12 103 ASN A CA 1
ATOM 831 C C . ASN A 1 103 ? -10.260 -5.302 7.497 1.00 94.12 103 ASN A C 1
ATOM 833 O O . ASN A 1 103 ? -9.899 -4.894 8.609 1.00 94.12 103 ASN A O 1
ATOM 837 N N . VAL A 1 104 ? -10.190 -4.540 6.405 1.00 96.12 104 VAL A N 1
ATOM 838 C CA . VAL A 1 104 ? -9.698 -3.160 6.393 1.00 96.12 104 VAL A CA 1
ATOM 839 C C . VAL A 1 104 ? -10.838 -2.217 6.803 1.00 96.12 104 VAL A C 1
ATOM 841 O O . VAL A 1 104 ? -11.892 -2.244 6.172 1.00 96.12 104 VAL A O 1
ATOM 844 N N . PRO A 1 105 ? -10.697 -1.419 7.877 1.00 95.88 105 PRO A N 1
ATOM 845 C CA . PRO A 1 105 ? -11.728 -0.474 8.293 1.00 95.88 105 PRO A CA 1
ATOM 846 C C . PRO A 1 105 ? -11.726 0.758 7.393 1.00 95.88 105 PRO A C 1
ATOM 848 O O . PRO A 1 105 ? -10.709 1.089 6.769 1.00 95.88 105 PRO A O 1
ATOM 851 N N . ALA A 1 106 ? -12.860 1.454 7.373 1.00 95.88 106 ALA A N 1
ATOM 852 C CA . ALA A 1 106 ? -12.993 2.714 6.668 1.00 95.88 106 ALA A CA 1
ATOM 853 C C . ALA A 1 106 ? -11.974 3.746 7.159 1.00 95.88 106 ALA A C 1
ATOM 855 O O . ALA A 1 106 ? -11.617 3.804 8.339 1.00 95.88 106 ALA A O 1
ATOM 856 N N . GLY A 1 107 ? -11.494 4.554 6.220 1.00 95.38 107 GLY A N 1
ATOM 857 C CA . GLY A 1 107 ? -10.479 5.565 6.454 1.00 95.38 107 GLY A CA 1
ATOM 858 C C . GLY A 1 107 ? -9.542 5.748 5.268 1.00 95.38 107 GLY A C 1
ATOM 859 O O . GLY A 1 107 ? -9.698 5.154 4.197 1.00 95.38 107 GLY A O 1
ATOM 860 N N . LYS A 1 108 ? -8.554 6.620 5.465 1.00 95.62 108 LYS A N 1
ATOM 861 C CA . LYS A 1 108 ? -7.531 6.919 4.464 1.00 95.62 108 LYS A CA 1
ATOM 862 C C . LYS A 1 108 ? -6.326 6.029 4.720 1.00 95.62 108 LYS A C 1
ATOM 864 O O . LYS A 1 108 ? -5.642 6.174 5.729 1.00 95.62 108 LYS A O 1
ATOM 869 N N . TRP A 1 109 ? -6.081 5.112 3.805 1.00 95.25 109 TRP A N 1
ATOM 870 C CA . TRP A 1 109 ? -4.961 4.190 3.826 1.00 95.25 109 TRP A CA 1
ATOM 871 C C . TRP A 1 109 ? -3.910 4.605 2.812 1.00 95.25 109 TRP A C 1
ATOM 873 O O . TRP A 1 109 ? -4.188 5.279 1.824 1.00 95.25 109 TRP A O 1
ATOM 883 N N . MET A 1 110 ? -2.690 4.154 3.042 1.00 91.56 110 MET A N 1
ATOM 884 C CA . MET A 1 110 ? -1.600 4.284 2.104 1.00 91.56 110 MET A CA 1
ATOM 885 C C . MET A 1 110 ? -1.025 2.914 1.820 1.00 91.56 110 MET A C 1
ATOM 887 O O . MET A 1 110 ? -0.617 2.195 2.733 1.00 91.56 110 MET A O 1
ATOM 891 N N . PHE A 1 111 ? -1.014 2.566 0.542 1.00 91.56 111 PHE A N 1
ATOM 892 C CA . PHE A 1 111 ? -0.282 1.420 0.047 1.00 91.56 111 PHE A CA 1
ATOM 893 C C . PHE A 1 111 ? 1.203 1.732 0.033 1.00 91.56 111 PHE A C 1
ATOM 895 O O . PHE A 1 111 ? 1.609 2.822 -0.365 1.00 91.56 111 PHE A O 1
ATOM 902 N N . PHE A 1 112 ? 1.996 0.750 0.435 1.00 84.69 112 PHE A N 1
ATOM 903 C CA . PHE A 1 112 ? 3.441 0.791 0.394 1.00 84.69 112 PHE A CA 1
ATOM 904 C C . PHE A 1 112 ? 3.983 -0.555 -0.050 1.00 84.69 112 PHE A C 1
ATOM 906 O O . PHE A 1 112 ? 3.768 -1.586 0.598 1.00 84.69 112 PHE A O 1
ATOM 913 N N . GLY A 1 113 ? 4.721 -0.531 -1.149 1.00 78.06 113 GLY A N 1
ATOM 914 C CA . GLY A 1 113 ? 5.362 -1.692 -1.732 1.00 78.06 113 GLY A CA 1
ATOM 915 C C . GLY A 1 113 ? 6.680 -1.326 -2.396 1.00 78.06 113 GLY A C 1
ATOM 916 O O . GLY A 1 113 ? 7.092 -0.166 -2.463 1.00 78.06 113 GLY A O 1
ATOM 917 N N . ASN A 1 114 ? 7.347 -2.351 -2.904 1.00 71.69 114 ASN A N 1
ATOM 918 C CA . ASN A 1 114 ? 8.535 -2.210 -3.727 1.00 71.69 114 ASN A CA 1
ATOM 919 C C . ASN A 1 114 ? 8.292 -2.959 -5.036 1.00 71.69 114 ASN A C 1
ATOM 921 O O . ASN A 1 114 ? 7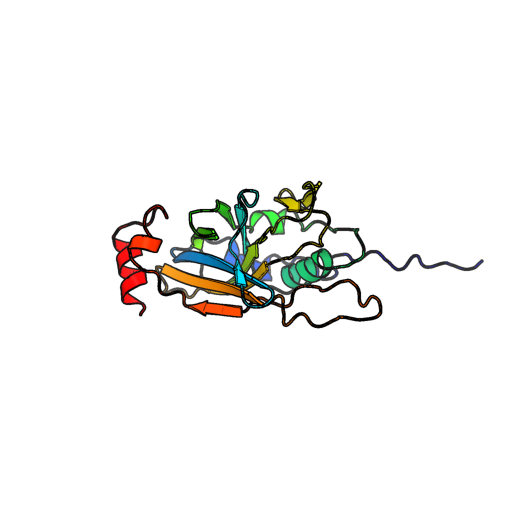.720 -4.046 -5.031 1.00 71.69 114 ASN A O 1
ATOM 925 N N . ILE A 1 115 ? 8.737 -2.387 -6.148 1.00 67.31 115 ILE A N 1
ATOM 926 C CA . ILE A 1 115 ? 8.754 -3.049 -7.449 1.00 67.31 115 ILE A CA 1
ATOM 927 C C . ILE A 1 115 ? 10.222 -3.208 -7.807 1.00 67.31 115 ILE A C 1
ATOM 929 O O . ILE A 1 115 ? 10.827 -2.350 -8.451 1.00 67.31 115 ILE A O 1
ATOM 933 N N . GLN A 1 116 ? 10.844 -4.274 -7.310 1.00 61.84 116 GLN A N 1
ATOM 934 C CA . GLN A 1 116 ? 12.241 -4.514 -7.642 1.00 61.84 116 GLN A CA 1
ATOM 935 C C . GLN A 1 116 ? 12.361 -4.867 -9.128 1.00 61.84 116 GLN A C 1
ATOM 937 O O . GLN A 1 116 ? 11.771 -5.844 -9.576 1.00 61.84 116 GLN A O 1
ATOM 942 N N . HIS A 1 117 ? 13.167 -4.102 -9.866 1.00 49.00 117 HIS A N 1
ATOM 943 C CA . HIS A 1 117 ? 13.728 -4.494 -11.160 1.00 49.00 117 HIS A CA 1
ATOM 944 C C . HIS A 1 117 ? 15.222 -4.768 -11.005 1.00 49.00 117 HIS A C 1
ATOM 946 O O . HIS A 1 117 ? 15.910 -4.077 -10.256 1.00 49.00 117 HIS A O 1
ATOM 952 N N . TYR A 1 118 ? 15.719 -5.805 -11.679 1.00 44.22 118 TYR A N 1
ATOM 953 C CA . TYR A 1 118 ? 17.099 -6.268 -11.544 1.00 44.22 118 TYR A CA 1
ATOM 954 C C . TYR A 1 118 ? 18.113 -5.326 -12.214 1.00 44.22 118 TYR A C 1
ATOM 956 O O . TYR A 1 118 ? 18.103 -5.214 -13.434 1.00 44.22 118 TYR A O 1
ATOM 964 N N . LEU A 1 119 ? 19.058 -4.776 -11.438 1.00 37.66 119 LEU A N 1
ATOM 965 C CA . LEU A 1 119 ? 20.423 -4.410 -11.869 1.00 37.66 119 LEU A CA 1
ATOM 966 C C . LEU A 1 119 ? 21.409 -4.668 -10.699 1.00 37.66 119 LEU A C 1
ATOM 968 O O . LEU A 1 119 ? 21.427 -3.899 -9.746 1.00 37.66 119 LEU A O 1
ATOM 972 N N . ALA A 1 120 ? 22.206 -5.748 -10.765 1.00 37.53 120 ALA A N 1
ATOM 973 C CA . ALA A 1 120 ? 23.198 -6.239 -9.770 1.00 37.53 120 ALA A CA 1
ATOM 974 C C . ALA A 1 120 ? 22.655 -6.908 -8.480 1.00 37.53 120 ALA A C 1
ATOM 976 O O . ALA A 1 120 ? 21.458 -6.899 -8.240 1.00 37.53 120 ALA A O 1
ATOM 977 N N . GLN A 1 121 ? 23.519 -7.575 -7.696 1.00 38.50 121 GLN A N 1
ATOM 978 C CA . GLN A 1 121 ? 23.138 -8.416 -6.544 1.00 38.50 121 GLN A CA 1
ATOM 979 C C . GLN A 1 121 ? 22.295 -7.654 -5.494 1.00 38.50 121 GLN A C 1
ATOM 981 O O . GLN A 1 121 ? 22.603 -6.496 -5.197 1.00 38.50 121 GLN A O 1
ATOM 986 N N . PRO A 1 122 ? 21.247 -8.280 -4.922 1.00 42.03 122 PRO A N 1
ATOM 987 C CA . PRO A 1 122 ? 20.418 -7.647 -3.905 1.00 42.03 122 PRO A CA 1
ATOM 988 C C . PRO A 1 122 ? 21.215 -7.438 -2.614 1.00 42.03 122 PRO A C 1
ATOM 990 O O . PRO A 1 122 ? 21.786 -8.380 -2.069 1.00 42.03 122 PRO A O 1
ATOM 993 N N . GLN A 1 123 ? 21.212 -6.213 -2.095 1.00 42.72 123 GLN A N 1
ATOM 994 C CA . GLN A 1 123 ? 21.520 -5.946 -0.697 1.00 42.72 123 GLN A CA 1
ATOM 995 C C . GLN A 1 123 ? 20.218 -6.027 0.107 1.00 42.72 123 GLN A C 1
ATOM 997 O O . GLN A 1 123 ? 19.189 -5.451 -0.263 1.00 42.72 123 GLN A O 1
ATOM 1002 N N . THR A 1 124 ? 20.243 -6.779 1.205 1.00 42.97 124 THR A N 1
ATOM 1003 C CA . THR A 1 124 ? 19.121 -6.843 2.146 1.00 42.97 124 THR A CA 1
ATOM 1004 C C . THR A 1 124 ? 19.195 -5.643 3.076 1.00 42.97 124 THR A C 1
ATOM 1006 O O . THR A 1 124 ? 20.173 -5.474 3.804 1.00 42.97 124 THR A O 1
ATOM 1009 N N . HIS A 1 125 ? 18.150 -4.821 3.084 1.00 49.00 125 HIS A N 1
ATOM 1010 C CA . HIS A 1 125 ? 17.990 -3.750 4.054 1.00 49.00 125 HIS A CA 1
ATOM 1011 C C . HIS A 1 125 ? 16.845 -4.086 5.001 1.00 49.00 125 HIS A C 1
ATOM 1013 O O . HIS A 1 125 ? 15.716 -4.346 4.588 1.00 49.00 125 HIS A O 1
ATOM 1019 N N . TRP A 1 126 ? 17.137 -4.027 6.293 1.00 41.75 126 TRP A N 1
ATOM 1020 C CA . TRP A 1 126 ? 16.131 -4.139 7.336 1.00 41.75 126 TRP A CA 1
ATOM 1021 C C . TRP A 1 126 ? 15.661 -2.739 7.703 1.00 41.75 126 TRP A C 1
ATOM 1023 O O . TRP A 1 126 ? 16.449 -1.915 8.164 1.00 41.75 126 TRP A O 1
ATOM 1033 N N . VAL A 1 127 ? 14.381 -2.454 7.478 1.00 50.12 127 VAL A N 1
ATOM 1034 C CA . VAL A 1 127 ? 13.757 -1.207 7.928 1.00 50.12 127 VAL A CA 1
ATOM 1035 C C . VAL A 1 127 ? 12.527 -1.582 8.725 1.00 50.12 127 VAL A C 1
ATOM 1037 O O . VAL A 1 127 ? 11.590 -2.160 8.187 1.00 50.12 127 VAL A O 1
ATOM 1040 N N . SER A 1 128 ? 12.523 -1.272 10.019 1.00 48.31 128 SER A N 1
ATOM 1041 C CA . SER A 1 128 ? 11.318 -1.389 10.847 1.00 48.31 128 SER A CA 1
ATOM 1042 C C . SER A 1 128 ? 10.726 -2.804 10.968 1.00 48.31 128 SER A C 1
ATOM 1044 O O . SER A 1 128 ? 9.546 -2.939 11.276 1.00 48.31 128 SER A O 1
ATOM 1046 N N . GLY A 1 129 ? 11.522 -3.863 10.770 1.00 43.41 129 GLY A N 1
ATOM 1047 C CA . GLY A 1 129 ? 11.037 -5.256 10.730 1.00 43.41 129 GLY A CA 1
ATOM 1048 C C . GLY A 1 129 ? 10.424 -5.667 9.384 1.00 43.41 129 GLY A C 1
ATOM 1049 O O . GLY A 1 129 ? 9.948 -6.790 9.237 1.00 43.41 129 GLY A O 1
ATOM 1050 N N . MET A 1 130 ? 10.456 -4.774 8.395 1.00 47.47 130 MET A N 1
ATOM 1051 C CA . MET A 1 130 ? 10.183 -5.081 7.000 1.00 47.47 130 MET A CA 1
ATOM 1052 C C . MET A 1 130 ? 11.501 -5.493 6.347 1.00 47.47 130 MET A C 1
ATOM 1054 O O . MET A 1 130 ? 12.473 -4.728 6.341 1.00 47.47 130 MET A O 1
ATOM 1058 N N . GLU A 1 131 ? 11.537 -6.711 5.816 1.00 49.97 131 GLU A N 1
ATOM 1059 C CA . GLU A 1 131 ? 12.619 -7.125 4.936 1.00 49.97 131 GLU A CA 1
ATOM 1060 C C . GLU A 1 131 ? 12.421 -6.433 3.592 1.00 49.97 131 GLU A C 1
ATOM 1062 O O . GLU A 1 131 ? 11.423 -6.643 2.901 1.00 49.97 131 GLU A O 1
ATOM 1067 N N . LEU A 1 132 ? 13.363 -5.567 3.237 1.00 48.53 132 LEU A N 1
ATOM 1068 C CA . LEU A 1 132 ? 13.356 -4.880 1.964 1.00 48.53 132 LEU A CA 1
ATOM 1069 C C . LEU A 1 132 ? 14.640 -5.252 1.231 1.00 48.53 132 LEU A C 1
ATOM 1071 O O . LEU A 1 132 ? 15.732 -4.790 1.561 1.00 48.53 132 LEU A O 1
ATOM 1075 N N . ARG A 1 133 ? 14.515 -6.106 0.221 1.00 43.16 133 ARG A N 1
ATOM 1076 C CA . ARG A 1 133 ? 15.616 -6.385 -0.698 1.00 43.16 133 ARG A CA 1
ATOM 1077 C C . ARG A 1 133 ? 15.661 -5.244 -1.721 1.00 43.16 133 ARG A C 1
ATOM 1079 O O . ARG A 1 133 ? 14.617 -4.786 -2.186 1.00 43.16 133 ARG A O 1
ATOM 1086 N N . SER A 1 134 ? 16.848 -4.745 -2.054 1.00 41.97 134 SER A N 1
ATOM 1087 C CA . SER A 1 134 ? 17.048 -3.824 -3.184 1.00 41.97 134 SER A CA 1
ATOM 1088 C C . SER A 1 134 ? 18.402 -4.065 -3.827 1.00 41.97 134 SER A C 1
ATOM 1090 O O . SER A 1 134 ? 19.364 -4.395 -3.143 1.00 41.97 134 SER A O 1
ATOM 1092 N N . ASN A 1 135 ? 18.494 -3.881 -5.139 1.00 36.19 135 ASN A N 1
ATOM 1093 C CA . ASN A 1 135 ? 19.786 -3.887 -5.811 1.00 36.19 135 ASN A CA 1
ATOM 1094 C C . ASN A 1 135 ? 20.391 -2.475 -5.723 1.00 36.19 135 ASN A C 1
ATOM 1096 O O . ASN A 1 135 ? 19.735 -1.545 -5.264 1.00 36.19 135 ASN A O 1
ATOM 1100 N N . ILE A 1 136 ? 21.637 -2.300 -6.161 1.00 38.25 136 ILE A N 1
ATOM 1101 C CA . ILE A 1 136 ? 22.430 -1.057 -6.041 1.00 38.25 136 ILE A CA 1
ATOM 1102 C C . ILE A 1 136 ? 21.787 0.150 -6.784 1.00 38.25 136 ILE A C 1
ATOM 1104 O O . ILE A 1 136 ? 22.223 1.290 -6.632 1.00 38.25 136 ILE A O 1
ATOM 1108 N N . SER A 1 137 ? 20.699 -0.049 -7.536 1.00 39.22 137 SER A N 1
ATOM 1109 C CA . SER A 1 137 ? 19.819 1.027 -8.003 1.00 39.22 137 SER A CA 1
ATOM 1110 C C . SER A 1 137 ? 18.838 1.442 -6.898 1.00 39.22 137 SER A C 1
ATOM 1112 O O . SER A 1 137 ? 18.098 0.600 -6.397 1.00 39.22 137 SER A O 1
ATOM 1114 N N . GLY A 1 138 ? 18.821 2.729 -6.540 1.00 46.81 138 GLY A N 1
ATOM 1115 C CA . GLY A 1 138 ? 18.074 3.290 -5.407 1.00 46.81 138 GLY A CA 1
ATOM 1116 C C . GLY A 1 138 ? 16.655 2.745 -5.179 1.00 46.81 138 GLY A C 1
ATOM 1117 O O . GLY A 1 138 ? 15.946 2.351 -6.102 1.00 46.81 138 GLY A O 1
ATOM 1118 N N . PHE A 1 139 ? 16.244 2.749 -3.910 1.00 49.56 139 PHE A N 1
ATOM 1119 C CA . PHE A 1 139 ? 14.920 2.331 -3.451 1.00 49.56 139 PHE A CA 1
ATOM 1120 C C . PHE A 1 139 ? 13.797 3.010 -4.249 1.00 49.56 139 PHE A C 1
ATOM 1122 O O . PHE A 1 139 ? 13.482 4.181 -4.034 1.00 49.56 139 PHE A O 1
ATOM 1129 N N . ASN A 1 140 ? 13.150 2.259 -5.139 1.00 56.56 140 ASN A N 1
ATOM 1130 C CA . ASN A 1 140 ? 11.927 2.697 -5.797 1.00 56.56 140 ASN A CA 1
ATOM 1131 C C . ASN A 1 140 ? 10.751 2.387 -4.878 1.00 56.56 140 ASN A C 1
ATOM 1133 O O . ASN A 1 140 ? 10.092 1.356 -4.998 1.00 56.56 140 ASN A O 1
ATOM 1137 N N . LEU A 1 141 ? 10.541 3.271 -3.904 1.00 68.06 141 LEU A N 1
ATOM 1138 C CA . LEU A 1 141 ? 9.369 3.209 -3.044 1.00 68.06 141 LEU A CA 1
ATOM 1139 C C . LEU A 1 141 ? 8.126 3.443 -3.903 1.00 68.06 141 LEU A C 1
ATOM 1141 O O . LEU A 1 141 ? 7.980 4.511 -4.506 1.00 68.06 141 LEU A O 1
ATOM 1145 N N . LEU A 1 142 ? 7.257 2.435 -3.957 1.00 79.25 142 LEU A N 1
ATOM 1146 C CA . LEU A 1 142 ? 5.932 2.543 -4.542 1.00 79.25 142 LEU A CA 1
ATOM 1147 C C . LEU A 1 142 ? 4.953 2.834 -3.412 1.00 79.25 142 LEU A C 1
ATOM 1149 O O . LEU A 1 142 ? 4.740 1.985 -2.547 1.00 79.25 142 LEU A O 1
ATOM 1153 N N . TRP A 1 143 ? 4.338 4.011 -3.435 1.00 83.00 143 TRP A N 1
ATOM 1154 C CA . TRP A 1 143 ? 3.306 4.352 -2.467 1.00 83.00 143 TRP A CA 1
ATOM 1155 C C . TRP A 1 143 ? 2.180 5.158 -3.100 1.00 83.00 143 TRP A C 1
ATOM 1157 O O . TRP A 1 143 ? 2.417 5.931 -4.023 1.00 83.00 143 TRP A O 1
ATOM 1167 N N . GLY A 1 144 ? 0.958 4.971 -2.608 1.00 86.12 144 GLY A N 1
ATOM 1168 C CA . GLY A 1 144 ? -0.235 5.630 -3.137 1.00 86.12 144 GLY A CA 1
ATOM 1169 C C . GLY A 1 144 ? -1.388 5.610 -2.137 1.00 86.12 144 GLY A C 1
ATOM 1170 O O . GLY A 1 144 ? -1.511 4.677 -1.341 1.00 86.12 144 GLY A O 1
ATOM 1171 N N . GLY A 1 145 ? -2.210 6.660 -2.152 1.00 91.12 145 GLY A N 1
ATOM 1172 C CA . GLY A 1 145 ? -3.355 6.803 -1.250 1.00 91.12 145 GLY A CA 1
ATOM 1173 C C . GLY A 1 145 ? -4.560 5.979 -1.706 1.00 91.12 145 GLY A C 1
ATOM 1174 O O . GLY A 1 145 ? -4.916 5.985 -2.881 1.00 91.12 145 GLY A O 1
ATOM 1175 N N . ILE A 1 146 ? -5.209 5.293 -0.770 1.00 94.81 146 ILE A N 1
ATOM 1176 C CA . ILE A 1 146 ? -6.420 4.498 -0.982 1.00 94.81 146 ILE A CA 1
ATOM 1177 C C . ILE A 1 146 ? -7.446 4.915 0.069 1.00 94.81 146 ILE A C 1
ATOM 1179 O O . ILE A 1 146 ? -7.172 4.886 1.264 1.00 94.81 146 ILE A O 1
ATOM 1183 N N . VAL A 1 147 ? -8.647 5.288 -0.365 1.00 95.44 147 VAL A N 1
ATOM 1184 C CA . VAL A 1 147 ? -9.757 5.607 0.543 1.00 95.44 147 VAL A CA 1
ATOM 1185 C C . VAL A 1 147 ? -10.699 4.411 0.618 1.00 95.44 147 VAL A C 1
ATOM 1187 O O . VAL A 1 147 ? -11.130 3.907 -0.417 1.00 95.44 147 VAL A O 1
ATOM 1190 N N . VAL A 1 148 ? -11.004 3.980 1.841 1.00 95.25 148 VAL A N 1
ATOM 1191 C CA . VAL A 1 148 ? -11.976 2.926 2.160 1.00 95.25 148 VAL A CA 1
ATOM 1192 C C . VAL A 1 148 ? -13.178 3.591 2.825 1.00 95.25 148 VAL A C 1
ATOM 1194 O O . VAL A 1 148 ? -12.995 4.341 3.785 1.00 95.25 148 VAL A O 1
ATOM 1197 N N . GLN A 1 149 ? -14.382 3.346 2.312 1.00 92.94 149 GLN A N 1
ATOM 1198 C CA . GLN A 1 149 ? -15.640 3.842 2.884 1.00 92.94 149 GLN A CA 1
ATOM 1199 C C . GLN A 1 149 ? -16.361 2.717 3.643 1.00 92.94 149 GLN A C 1
ATOM 1201 O O . GLN A 1 149 ? -16.049 1.544 3.446 1.00 92.94 149 GLN A O 1
ATOM 1206 N N . ASP A 1 150 ? -17.282 3.075 4.542 1.00 86.81 150 ASP A N 1
ATOM 1207 C CA . ASP A 1 150 ? -17.968 2.129 5.440 1.00 86.81 150 ASP A CA 1
ATOM 1208 C C . ASP A 1 150 ? -18.965 1.194 4.736 1.00 86.81 150 ASP A C 1
ATOM 1210 O O . ASP A 1 150 ? -19.391 0.210 5.326 1.00 86.81 150 ASP A O 1
ATOM 1214 N N . ASP A 1 151 ? -19.360 1.486 3.503 1.00 86.94 151 ASP A N 1
ATOM 1215 C CA . ASP A 1 151 ? -20.289 0.690 2.693 1.00 86.94 151 ASP A CA 1
ATOM 1216 C C . ASP A 1 151 ? -19.574 -0.218 1.675 1.00 86.94 151 ASP A C 1
ATOM 1218 O O . ASP A 1 151 ? -20.212 -0.987 0.951 1.00 86.94 151 ASP A O 1
ATOM 1222 N N . MET A 1 152 ? -18.242 -0.152 1.610 1.00 84.56 152 MET A N 1
ATOM 1223 C CA . MET A 1 152 ? -17.452 -0.880 0.621 1.00 84.56 152 MET A CA 1
ATOM 1224 C C . MET A 1 152 ? -17.110 -2.297 1.092 1.00 84.56 152 MET A C 1
ATOM 1226 O O . MET A 1 152 ? -16.304 -2.491 2.001 1.00 84.56 152 MET A O 1
ATOM 1230 N N . GLY A 1 153 ? -17.642 -3.304 0.394 1.00 88.44 153 GLY A N 1
ATOM 1231 C CA . GLY A 1 153 ? -17.277 -4.710 0.599 1.00 88.44 153 GLY A CA 1
ATOM 1232 C C . GLY A 1 153 ? -15.906 -5.067 0.014 1.00 88.44 153 GLY A C 1
ATOM 1233 O O . GLY A 1 153 ? -15.016 -5.522 0.734 1.00 88.44 153 GLY A O 1
ATOM 1234 N N . VAL A 1 154 ? -15.700 -4.821 -1.284 1.00 92.06 154 VAL A N 1
ATOM 1235 C CA . VAL A 1 154 ? -14.417 -5.070 -1.961 1.00 92.06 154 VAL A CA 1
ATOM 1236 C C . VAL A 1 154 ? -13.965 -3.848 -2.749 1.00 92.06 154 VAL A C 1
ATOM 1238 O O . VAL A 1 154 ? -14.743 -3.211 -3.452 1.00 92.06 154 VAL A O 1
ATOM 1241 N N . ILE A 1 155 ? -12.677 -3.525 -2.641 1.00 93.56 155 ILE A N 1
ATOM 1242 C CA . ILE A 1 155 ? -12.058 -2.362 -3.274 1.00 93.56 155 ILE A CA 1
ATOM 1243 C C . ILE A 1 155 ? -10.870 -2.837 -4.102 1.00 93.56 155 ILE A C 1
ATOM 1245 O O . ILE A 1 155 ? -9.846 -3.221 -3.544 1.00 93.56 155 ILE A O 1
ATOM 1249 N N . ALA A 1 156 ? -10.976 -2.769 -5.427 1.00 94.44 156 ALA A N 1
ATOM 1250 C CA . ALA A 1 156 ? -9.885 -3.091 -6.343 1.00 94.44 156 ALA A CA 1
ATOM 1251 C C . ALA A 1 156 ? -9.197 -1.811 -6.848 1.00 94.44 156 ALA A C 1
ATOM 1253 O O . ALA A 1 156 ? -9.839 -0.909 -7.400 1.00 94.44 156 ALA A O 1
ATOM 1254 N N . ARG A 1 157 ? -7.881 -1.701 -6.640 1.00 95.44 157 ARG A N 1
ATOM 1255 C CA . ARG A 1 157 ? -7.072 -0.544 -7.052 1.00 95.44 157 ARG A CA 1
ATOM 1256 C C . ARG A 1 157 ? -5.828 -0.960 -7.818 1.00 95.44 157 ARG A C 1
ATOM 1258 O O . ARG A 1 157 ? -5.158 -1.927 -7.466 1.00 95.44 157 ARG A O 1
ATOM 1265 N N . GLN A 1 158 ? -5.506 -0.172 -8.833 1.00 94.00 158 GLN A N 1
ATOM 1266 C CA . GLN A 1 158 ? -4.254 -0.232 -9.566 1.00 94.00 158 GLN A CA 1
ATOM 1267 C C . GLN A 1 158 ? -3.368 0.907 -9.054 1.00 94.00 158 GLN A C 1
ATOM 1269 O O . GLN A 1 158 ? -3.793 2.059 -9.036 1.00 94.00 158 GLN A O 1
ATOM 1274 N N . VAL A 1 159 ? -2.146 0.586 -8.631 1.00 91.69 159 VAL A N 1
ATOM 1275 C CA . VAL A 1 159 ? -1.150 1.557 -8.161 1.00 91.69 159 VAL A CA 1
ATOM 1276 C C . VAL A 1 159 ? 0.032 1.528 -9.126 1.00 91.69 159 VAL A C 1
ATOM 1278 O O . VAL A 1 159 ? 0.727 0.514 -9.244 1.00 91.69 159 VAL A O 1
ATOM 1281 N N . VAL A 1 160 ? 0.237 2.623 -9.859 1.00 88.62 160 VAL A N 1
ATOM 1282 C CA . VAL A 1 160 ? 1.230 2.719 -10.938 1.00 88.62 160 VAL A CA 1
ATOM 1283 C C . VAL A 1 160 ? 2.230 3.822 -10.635 1.00 88.62 160 VAL A C 1
ATOM 1285 O O . VAL A 1 160 ? 1.881 4.996 -10.555 1.00 88.62 160 VAL A O 1
ATOM 1288 N N . GLN A 1 161 ? 3.501 3.455 -10.504 1.00 82.69 161 GLN A N 1
ATOM 1289 C CA . GLN A 1 161 ? 4.579 4.439 -10.463 1.00 82.69 161 GLN A CA 1
ATOM 1290 C C . GLN A 1 161 ? 5.077 4.732 -11.871 1.00 82.69 161 GLN A C 1
ATOM 1292 O O . GLN A 1 161 ? 5.685 3.873 -12.506 1.00 82.69 161 GLN A O 1
ATOM 1297 N N . ASP A 1 162 ? 4.888 5.963 -12.336 1.00 78.25 162 ASP A N 1
ATOM 1298 C CA . ASP A 1 162 ? 5.534 6.431 -13.556 1.00 78.25 162 ASP A CA 1
ATOM 1299 C C . ASP A 1 162 ? 6.977 6.863 -13.250 1.00 78.25 162 ASP A C 1
ATOM 1301 O O . ASP A 1 162 ? 7.247 7.932 -12.696 1.00 78.25 162 ASP A O 1
ATOM 1305 N N . GLY A 1 163 ? 7.928 5.995 -13.589 1.00 69.38 163 GLY A N 1
ATOM 1306 C CA . GLY A 1 163 ? 9.354 6.261 -13.461 1.00 69.38 163 GLY A CA 1
ATOM 1307 C C . GLY A 1 163 ? 9.866 7.347 -14.409 1.00 69.38 163 GLY A C 1
ATOM 1308 O O . GLY A 1 163 ? 10.938 7.887 -14.148 1.00 69.38 163 GLY A O 1
ATOM 1309 N N . ASN A 1 164 ? 9.114 7.701 -15.457 1.00 67.19 164 ASN A N 1
ATOM 1310 C CA . ASN A 1 164 ? 9.481 8.755 -16.406 1.00 67.19 164 ASN A CA 1
ATOM 1311 C C . ASN A 1 164 ? 9.101 10.158 -15.905 1.00 67.19 164 ASN A C 1
ATOM 1313 O O . ASN A 1 164 ? 9.673 11.144 -16.357 1.00 67.19 164 ASN A O 1
ATOM 1317 N N . ARG A 1 165 ? 8.148 10.261 -14.969 1.00 63.50 165 ARG A N 1
ATOM 1318 C CA . ARG A 1 165 ? 7.656 11.531 -14.396 1.00 63.50 165 ARG A CA 1
ATOM 1319 C C . ARG A 1 165 ? 8.359 11.930 -13.099 1.00 63.50 165 ARG A C 1
ATOM 1321 O O . ARG A 1 165 ? 7.819 12.690 -12.296 1.00 63.50 165 ARG A O 1
ATOM 1328 N N . ARG A 1 166 ? 9.548 11.390 -12.835 1.00 59.28 166 ARG A N 1
ATOM 1329 C CA . ARG A 1 166 ? 10.263 11.700 -11.596 1.00 59.28 166 ARG A CA 1
ATOM 1330 C C . ARG A 1 166 ? 10.800 13.125 -11.642 1.00 59.28 166 ARG A C 1
ATOM 1332 O O . ARG A 1 166 ? 11.668 13.437 -12.447 1.00 59.28 166 ARG A O 1
ATOM 1339 N N . ASN A 1 167 ? 10.286 13.965 -10.749 1.00 43.53 167 ASN A N 1
ATOM 1340 C CA . ASN A 1 167 ? 10.789 15.316 -10.549 1.00 43.53 167 ASN A CA 1
ATOM 1341 C C . ASN A 1 167 ? 12.078 15.268 -9.721 1.00 43.53 167 ASN A C 1
ATOM 1343 O O . ASN A 1 167 ? 12.104 14.709 -8.622 1.00 43.53 167 ASN A O 1
ATOM 1347 N N . ASP A 1 168 ? 13.138 15.872 -10.248 1.00 41.69 168 ASP A N 1
ATOM 1348 C CA . ASP A 1 168 ? 14.390 16.078 -9.528 1.00 41.69 168 ASP A CA 1
ATOM 1349 C C . ASP A 1 168 ? 14.159 17.044 -8.358 1.00 41.69 168 ASP A C 1
ATOM 1351 O O . ASP A 1 168 ? 13.729 18.182 -8.552 1.00 41.69 168 ASP A O 1
ATOM 1355 N N . ILE A 1 169 ? 14.455 16.611 -7.131 1.00 35.00 169 ILE A N 1
ATOM 1356 C CA . ILE A 1 169 ? 14.341 17.461 -5.939 1.00 35.00 169 ILE A CA 1
ATOM 1357 C C . ILE A 1 169 ? 15.748 17.871 -5.478 1.00 35.00 169 ILE A C 1
ATOM 1359 O O . ILE A 1 169 ? 16.365 17.214 -4.643 1.00 35.00 169 ILE A O 1
ATOM 1363 N N . GLY A 1 170 ? 16.266 18.978 -6.021 1.00 35.06 170 GLY A N 1
ATOM 1364 C CA . GLY A 1 170 ? 17.447 19.678 -5.489 1.00 35.06 170 GLY A CA 1
ATOM 1365 C C . GLY A 1 170 ? 18.825 19.051 -5.771 1.00 35.06 170 GLY A C 1
ATOM 1366 O O . GLY A 1 170 ? 18.942 18.088 -6.518 1.00 35.06 170 GLY A O 1
ATOM 1367 N N . LEU A 1 171 ? 19.868 19.672 -5.187 1.00 31.22 171 LEU A N 1
ATOM 1368 C CA . LEU A 1 171 ? 21.322 19.701 -5.511 1.00 31.22 171 LEU A CA 1
ATOM 1369 C C . LEU A 1 171 ? 22.046 18.421 -5.987 1.00 31.22 171 LEU A C 1
ATOM 1371 O O . LEU A 1 171 ? 23.179 18.517 -6.455 1.00 31.22 171 LEU A O 1
ATOM 1375 N N . PHE A 1 172 ? 21.425 17.247 -5.935 1.00 40.28 172 PHE A N 1
ATOM 1376 C CA . PHE A 1 172 ? 21.984 15.990 -6.420 1.00 40.28 172 PHE A CA 1
ATOM 1377 C C . PHE A 1 172 ? 21.121 15.441 -7.563 1.00 40.28 172 PHE A C 1
ATOM 1379 O O . PHE A 1 172 ? 20.312 14.538 -7.364 1.00 40.28 172 PHE A O 1
ATOM 1386 N N . LYS A 1 173 ? 21.361 15.940 -8.784 1.00 37.12 173 LYS A N 1
ATOM 1387 C CA . LYS A 1 173 ? 20.744 15.524 -10.070 1.00 37.12 173 LYS A CA 1
ATOM 1388 C C . LYS A 1 173 ? 20.898 14.027 -10.436 1.00 37.12 173 LYS A C 1
ATOM 1390 O O . LYS A 1 173 ? 20.625 13.635 -11.561 1.00 37.12 173 LYS A O 1
ATOM 1395 N N . ALA A 1 174 ? 21.381 13.192 -9.518 1.00 39.28 174 ALA A N 1
ATOM 1396 C CA . ALA A 1 174 ? 21.631 11.764 -9.708 1.00 39.28 174 ALA A CA 1
ATOM 1397 C C . ALA A 1 174 ? 20.673 10.863 -8.902 1.00 39.28 174 ALA A C 1
ATOM 1399 O O . ALA A 1 174 ? 20.850 9.646 -8.890 1.00 39.28 174 ALA A O 1
ATOM 1400 N N . ARG A 1 175 ? 19.698 11.427 -8.172 1.00 45.50 175 ARG A N 1
ATOM 1401 C CA . ARG A 1 175 ? 18.808 10.652 -7.291 1.00 45.50 175 ARG A CA 1
ATOM 1402 C C . ARG A 1 175 ? 17.345 11.025 -7.524 1.00 45.50 175 ARG A C 1
ATOM 1404 O O . ARG A 1 175 ? 16.847 12.007 -6.988 1.00 45.50 175 ARG A O 1
ATOM 1411 N N . HIS A 1 176 ? 16.657 10.209 -8.318 1.00 46.97 176 HIS A N 1
ATOM 1412 C CA . HIS A 1 176 ? 15.229 10.360 -8.571 1.00 46.97 176 HIS A CA 1
ATOM 1413 C C . HIS A 1 176 ? 14.411 9.742 -7.425 1.00 46.97 176 HIS A C 1
ATOM 1415 O O . HIS A 1 176 ? 14.314 8.516 -7.328 1.00 46.97 176 HIS A O 1
ATOM 1421 N N . PHE A 1 177 ? 13.809 10.569 -6.570 1.00 51.19 177 PHE A N 1
ATOM 1422 C CA . PHE A 1 177 ? 12.896 10.108 -5.519 1.00 51.19 177 PHE A CA 1
ATOM 1423 C C . PHE A 1 177 ? 11.477 9.949 -6.074 1.00 51.19 177 PHE A C 1
ATOM 1425 O O . PHE A 1 177 ? 11.027 10.738 -6.901 1.00 51.19 177 PHE A O 1
ATOM 1432 N N . GLY A 1 178 ? 10.784 8.882 -5.670 1.00 54.44 178 GLY A N 1
ATOM 1433 C CA . GLY A 1 178 ? 9.468 8.555 -6.217 1.00 54.44 178 GLY A CA 1
ATOM 1434 C C . GLY A 1 178 ? 8.398 9.549 -5.765 1.00 54.44 178 GLY A C 1
ATOM 1435 O O . GLY A 1 178 ? 8.127 9.654 -4.569 1.00 54.44 178 GLY A O 1
ATOM 1436 N N . ALA A 1 179 ? 7.757 10.239 -6.708 1.00 61.56 179 ALA A N 1
ATOM 1437 C CA . ALA A 1 179 ? 6.469 10.880 -6.453 1.00 61.56 179 ALA A CA 1
ATOM 1438 C C . ALA A 1 179 ? 5.435 9.835 -5.987 1.00 61.56 179 ALA A C 1
ATOM 1440 O O . ALA A 1 179 ? 5.639 8.628 -6.174 1.00 61.56 179 ALA A O 1
ATOM 1441 N N . ALA A 1 180 ? 4.333 10.306 -5.395 1.00 71.62 180 ALA A N 1
ATOM 1442 C CA . ALA A 1 180 ? 3.168 9.460 -5.161 1.00 71.62 180 ALA A CA 1
ATOM 1443 C C . ALA A 1 180 ? 2.792 8.746 -6.467 1.00 71.62 180 ALA A C 1
ATOM 1445 O O . ALA A 1 180 ? 2.790 9.363 -7.532 1.00 71.62 180 ALA A O 1
ATOM 1446 N N . ALA A 1 181 ? 2.512 7.452 -6.380 1.00 82.75 181 ALA A N 1
ATOM 1447 C CA . ALA A 1 181 ? 2.030 6.676 -7.507 1.00 82.75 181 ALA A CA 1
ATOM 1448 C C . ALA A 1 181 ? 0.609 7.096 -7.881 1.00 82.75 181 ALA A C 1
ATOM 1450 O O . ALA A 1 181 ? -0.192 7.459 -7.014 1.00 82.75 181 ALA A O 1
ATOM 1451 N N . ASP A 1 182 ? 0.292 6.973 -9.164 1.00 87.94 182 ASP A N 1
ATOM 1452 C CA . ASP A 1 182 ? -1.068 7.135 -9.648 1.00 87.94 182 ASP A CA 1
ATOM 1453 C C . ASP A 1 182 ? -1.906 5.957 -9.139 1.00 87.94 182 ASP A C 1
ATOM 1455 O O . ASP A 1 182 ? -1.522 4.791 -9.283 1.00 87.94 182 ASP A O 1
ATOM 1459 N N . VAL A 1 183 ? -3.044 6.262 -8.513 1.00 91.12 183 VAL A N 1
ATOM 1460 C CA . VAL A 1 183 ? -3.986 5.263 -8.000 1.00 91.12 183 VAL A CA 1
ATOM 1461 C C . VAL A 1 183 ? -5.294 5.379 -8.766 1.00 91.12 183 VAL A C 1
ATOM 1463 O O . VAL A 1 183 ? -5.934 6.429 -8.752 1.00 91.12 183 VAL A O 1
ATOM 1466 N N . SER A 1 184 ? -5.710 4.291 -9.404 1.00 93.56 184 SER A N 1
ATOM 1467 C CA . SER A 1 184 ? -6.971 4.207 -10.142 1.00 93.56 184 SER A CA 1
ATOM 1468 C C . SER A 1 184 ? -7.769 2.969 -9.742 1.00 93.56 184 SER A C 1
ATOM 1470 O O . SER A 1 184 ? -7.258 2.052 -9.090 1.00 93.56 184 SER A O 1
ATOM 1472 N N . THR A 1 185 ? -9.053 2.939 -10.099 1.00 93.50 185 THR A N 1
ATOM 1473 C CA . THR A 1 185 ? -9.861 1.721 -9.978 1.00 93.50 185 THR A CA 1
ATOM 1474 C C . THR A 1 185 ? -9.296 0.646 -10.901 1.00 93.50 185 THR A C 1
ATOM 1476 O O . THR A 1 185 ? -8.992 0.909 -12.064 1.00 93.50 185 THR A O 1
ATOM 1479 N N . TRP A 1 186 ? -9.137 -0.565 -10.371 1.00 91.56 186 TRP A N 1
ATOM 1480 C CA . TRP A 1 186 ? -8.764 -1.731 -11.163 1.00 91.56 186 TRP A CA 1
ATOM 1481 C C . TRP A 1 186 ? -10.009 -2.559 -11.456 1.00 91.56 186 TRP A C 1
ATOM 1483 O O . TRP A 1 186 ? -10.745 -2.899 -10.535 1.00 91.56 186 TRP A O 1
ATOM 1493 N N . HIS A 1 187 ? -10.214 -2.903 -12.725 1.00 90.25 187 HIS A N 1
ATOM 1494 C CA . HIS A 1 187 ? -11.309 -3.757 -13.176 1.00 90.25 187 HIS A CA 1
ATOM 1495 C C . HIS A 1 187 ? -10.731 -5.098 -13.647 1.00 90.25 187 HIS A C 1
ATOM 1497 O O . HIS A 1 187 ? -10.503 -5.265 -14.848 1.00 90.25 187 HIS A O 1
ATOM 1503 N N . PRO A 1 188 ? -10.413 -6.029 -12.729 1.00 86.38 188 PRO A N 1
A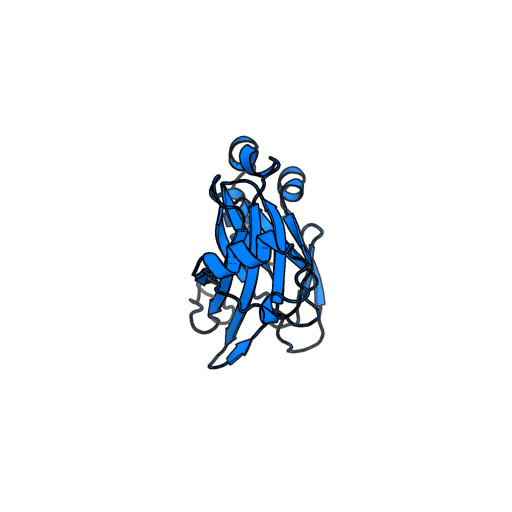TOM 1504 C CA . PRO A 1 188 ? -9.829 -7.304 -13.110 1.00 86.38 188 PRO A CA 1
ATOM 1505 C C . PRO A 1 188 ? -10.792 -8.158 -13.928 1.00 86.38 188 PRO A C 1
ATOM 1507 O O . PRO A 1 188 ? -12.016 -8.105 -13.782 1.00 86.38 188 PRO A O 1
ATOM 1510 N N . THR A 1 189 ? -10.211 -9.002 -14.766 1.00 86.75 189 THR A N 1
ATOM 1511 C CA . THR A 1 189 ? -10.903 -10.160 -15.332 1.00 86.75 189 THR A CA 1
ATOM 1512 C C . THR A 1 189 ? -11.022 -11.278 -14.292 1.00 86.75 189 THR A C 1
ATOM 1514 O O . THR A 1 189 ? -10.253 -11.334 -13.332 1.00 86.75 189 THR A O 1
ATOM 1517 N N . GLU A 1 190 ? -11.961 -12.209 -14.484 1.00 84.25 190 GLU A N 1
ATOM 1518 C CA . GLU A 1 190 ? -12.065 -13.398 -13.623 1.00 84.25 190 GLU A CA 1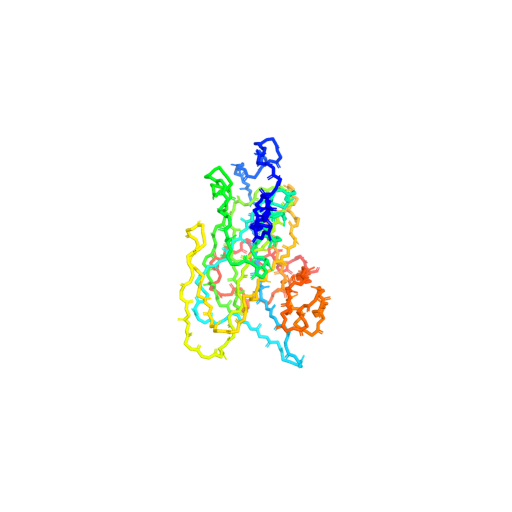
ATOM 1519 C C . GLU A 1 190 ? -10.760 -14.198 -13.586 1.00 84.25 190 GLU A C 1
ATOM 1521 O O . GLU A 1 190 ? -10.360 -14.692 -12.536 1.00 84.25 190 GLU A O 1
ATOM 1526 N N . GLU A 1 191 ? -10.067 -14.295 -14.722 1.00 85.38 191 GLU A N 1
ATOM 1527 C CA . GLU A 1 191 ? -8.788 -14.991 -14.827 1.00 85.38 191 GLU A CA 1
ATOM 1528 C C . GLU A 1 191 ? -7.697 -14.329 -13.980 1.00 85.38 191 GLU A C 1
ATOM 1530 O O . GLU A 1 191 ? -6.980 -15.024 -13.265 1.00 85.38 191 GLU A O 1
ATOM 1535 N N . GLU A 1 192 ? -7.620 -12.998 -13.974 1.00 86.12 192 GLU A N 1
ATOM 1536 C CA . GLU A 1 192 ? -6.676 -12.257 -13.127 1.00 86.12 192 GLU A CA 1
ATOM 1537 C C . GLU A 1 192 ? -6.991 -12.366 -11.629 1.00 86.12 192 GLU A C 1
ATOM 1539 O O . GLU A 1 192 ? -6.109 -12.138 -10.799 1.00 86.12 192 GLU A O 1
ATOM 1544 N N . MET A 1 193 ? -8.230 -12.717 -11.271 1.00 87.44 193 MET A N 1
ATOM 1545 C CA . MET A 1 193 ? -8.627 -12.961 -9.884 1.00 87.44 193 MET A CA 1
ATOM 1546 C C . MET A 1 193 ? -8.396 -14.404 -9.426 1.00 87.44 193 MET A C 1
ATOM 1548 O O . MET A 1 193 ? -8.381 -14.668 -8.217 1.00 87.44 193 MET A O 1
ATOM 1552 N N . LYS A 1 194 ? -8.184 -15.349 -10.351 1.00 84.88 194 LYS A N 1
ATOM 1553 C CA . LYS A 1 194 ? -7.907 -16.745 -9.992 1.00 84.88 194 LYS A CA 1
ATOM 1554 C C . LYS A 1 194 ? -6.628 -16.831 -9.163 1.00 84.88 194 LYS A C 1
ATOM 1556 O O . LYS A 1 194 ? -5.591 -16.268 -9.500 1.00 84.88 194 LYS A O 1
ATOM 1561 N N . GLY A 1 195 ? -6.704 -17.565 -8.055 1.00 82.75 195 GLY A N 1
ATOM 1562 C CA . GLY A 1 195 ? -5.573 -17.745 -7.143 1.00 82.75 195 GLY A CA 1
ATOM 1563 C C . GLY A 1 195 ? -5.338 -16.587 -6.167 1.00 82.75 195 GLY A C 1
ATOM 1564 O O . GLY A 1 195 ? -4.451 -16.701 -5.329 1.00 82.75 195 GLY A O 1
ATOM 1565 N N . LEU A 1 196 ? -6.150 -15.520 -6.189 1.00 87.62 196 LEU A N 1
ATOM 1566 C CA . LEU A 1 196 ? -6.094 -14.457 -5.171 1.00 87.62 196 LEU A CA 1
ATOM 1567 C C . LEU A 1 196 ? -6.738 -14.858 -3.829 1.00 87.62 196 LEU A C 1
ATOM 1569 O O . LEU A 1 196 ? -6.688 -14.092 -2.867 1.00 87.62 196 LEU A O 1
ATOM 1573 N N . GLY A 1 197 ? -7.348 -16.046 -3.755 1.00 86.00 197 GLY A N 1
ATOM 1574 C CA . GLY A 1 197 ? -8.020 -16.540 -2.551 1.00 86.00 197 GLY A CA 1
ATOM 1575 C C . GLY A 1 197 ? -9.256 -15.721 -2.170 1.00 86.00 197 GLY A C 1
ATOM 1576 O O . GLY A 1 197 ? -9.535 -15.568 -0.981 1.00 86.00 197 GLY A O 1
ATOM 1577 N N . LEU A 1 198 ? -9.947 -15.150 -3.162 1.00 88.06 198 LEU A N 1
ATOM 1578 C CA . LEU A 1 198 ? -11.220 -14.446 -2.999 1.00 88.06 198 LEU A CA 1
ATOM 1579 C C . LEU A 1 198 ? -12.375 -15.451 -2.928 1.00 88.06 198 LEU A C 1
ATOM 1581 O O . LEU A 1 198 ? -12.348 -16.474 -3.610 1.00 88.06 198 LEU A O 1
ATOM 1585 N N . SER A 1 199 ? -13.388 -15.152 -2.117 1.00 88.25 199 SER A N 1
ATOM 1586 C CA . SER A 1 199 ? -14.652 -15.898 -2.137 1.00 88.25 199 SER A CA 1
ATOM 1587 C C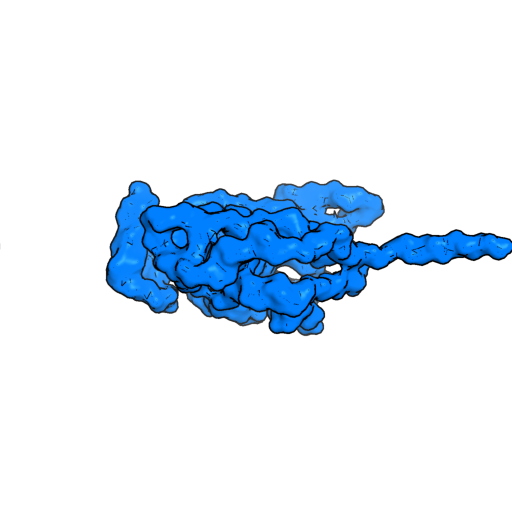 . SER A 1 199 ? -15.477 -15.571 -3.387 1.00 88.25 199 SER A C 1
ATOM 1589 O O . SER A 1 199 ? -15.288 -14.524 -4.007 1.00 88.25 199 SER A O 1
ATOM 1591 N N . ASP A 1 200 ? -16.447 -16.422 -3.728 1.00 86.12 200 ASP A N 1
ATOM 1592 C CA . ASP A 1 200 ? -17.356 -16.184 -4.861 1.00 86.12 200 ASP A CA 1
ATOM 1593 C C . ASP A 1 200 ? -18.106 -14.853 -4.744 1.00 86.12 200 ASP A C 1
ATOM 1595 O O . ASP A 1 200 ? -18.292 -14.147 -5.735 1.00 86.12 200 ASP A O 1
ATOM 1599 N N . GLN A 1 201 ? -18.498 -14.476 -3.524 1.00 86.75 201 GLN A N 1
ATOM 1600 C CA . GLN A 1 201 ? -19.138 -13.191 -3.259 1.00 86.75 201 GLN A CA 1
ATOM 1601 C C . GLN A 1 201 ? -18.186 -12.020 -3.533 1.00 86.75 201 GLN A C 1
ATOM 1603 O O . GLN A 1 201 ? -18.590 -11.036 -4.147 1.00 86.75 201 GLN A O 1
ATOM 1608 N N . GLU A 1 202 ? -16.923 -12.127 -3.115 1.00 88.06 202 GLU A N 1
ATOM 1609 C CA . GLU A 1 202 ? -15.920 -11.090 -3.370 1.00 88.06 202 GLU A CA 1
ATOM 1610 C C . GLU A 1 202 ? -15.618 -10.952 -4.864 1.00 88.06 202 GLU A C 1
ATOM 1612 O O . GLU A 1 202 ? -15.546 -9.836 -5.370 1.00 88.06 202 GLU A O 1
ATOM 1617 N N . MET A 1 203 ? -15.492 -12.072 -5.584 1.00 86.25 203 MET A N 1
ATOM 1618 C CA . MET A 1 203 ? -15.273 -12.056 -7.033 1.00 86.25 203 MET A CA 1
ATOM 1619 C C . MET A 1 203 ? -16.430 -11.369 -7.768 1.00 86.25 203 MET A C 1
ATOM 1621 O O . MET A 1 203 ? -16.182 -10.529 -8.631 1.00 86.25 203 MET A O 1
ATOM 1625 N N . ARG A 1 204 ? -17.683 -11.660 -7.390 1.00 85.31 204 ARG A N 1
ATOM 1626 C CA . ARG A 1 204 ? -18.866 -10.998 -7.967 1.00 85.31 204 ARG A CA 1
ATOM 1627 C C . ARG A 1 204 ? -18.857 -9.493 -7.720 1.00 85.31 204 ARG A C 1
ATOM 1629 O O . ARG A 1 204 ? -18.971 -8.734 -8.676 1.00 85.31 204 ARG A O 1
ATOM 1636 N N . GLN A 1 205 ? -18.617 -9.062 -6.479 1.00 85.69 205 GLN A N 1
ATOM 1637 C CA . GLN A 1 205 ? -18.578 -7.634 -6.133 1.00 85.69 205 GLN A CA 1
ATOM 1638 C C . GLN A 1 205 ? -17.520 -6.858 -6.930 1.00 85.69 205 GLN A C 1
ATOM 1640 O O . GLN A 1 205 ? -17.749 -5.711 -7.301 1.00 85.69 205 GLN A O 1
ATOM 1645 N N . VAL A 1 206 ? -16.373 -7.473 -7.230 1.00 84.06 206 VAL A N 1
ATOM 1646 C CA . VAL A 1 206 ? -15.325 -6.829 -8.036 1.00 84.06 206 VAL A CA 1
ATOM 1647 C C . VAL A 1 206 ? -15.721 -6.708 -9.509 1.00 84.06 206 VAL A C 1
ATOM 1649 O O . VAL A 1 206 ? -15.440 -5.685 -10.133 1.00 84.06 206 VAL A O 1
ATOM 1652 N N . VAL A 1 207 ? -16.363 -7.732 -10.078 1.00 79.75 207 VAL A N 1
ATOM 1653 C CA . VAL A 1 207 ? -16.802 -7.722 -11.486 1.00 79.75 207 VAL A CA 1
ATOM 1654 C C . VAL A 1 207 ? -17.961 -6.752 -11.704 1.00 79.75 207 VAL A C 1
ATOM 1656 O O . VAL A 1 207 ? -18.007 -6.094 -12.742 1.00 79.75 207 VAL A O 1
ATOM 1659 N N . GLU A 1 208 ? -18.869 -6.656 -10.734 1.00 78.00 208 GLU A N 1
ATOM 1660 C CA . GLU A 1 208 ? -20.060 -5.801 -10.781 1.00 78.00 208 GLU A CA 1
ATOM 1661 C C . GLU A 1 208 ? -19.747 -4.316 -10.537 1.00 78.00 208 GLU A C 1
ATOM 1663 O O . GLU A 1 208 ? -20.516 -3.462 -10.961 1.00 78.00 208 GLU A O 1
ATOM 1668 N N . ALA A 1 209 ? -18.603 -3.983 -9.929 1.00 70.56 209 ALA A N 1
ATOM 1669 C CA . ALA A 1 209 ? -18.154 -2.603 -9.698 1.00 70.56 209 ALA A CA 1
ATOM 1670 C C . ALA A 1 209 ? -17.600 -1.888 -10.960 1.00 70.56 209 ALA A C 1
ATOM 1672 O O . ALA A 1 209 ? -16.816 -0.940 -10.837 1.00 70.56 209 ALA A O 1
ATOM 1673 N N . LYS A 1 210 ? -17.942 -2.377 -12.161 1.00 59.19 210 LYS A N 1
ATOM 1674 C CA . LYS A 1 210 ? -17.544 -1.824 -13.468 1.00 59.19 210 LYS A CA 1
ATOM 1675 C C . LYS A 1 210 ? -18.411 -0.651 -13.906 1.00 59.19 210 LYS A C 1
ATOM 1677 O O . LYS A 1 210 ? -19.633 -0.686 -13.655 1.00 59.19 210 LYS A O 1
#

Organism: NCBI:txid1510841

Foldseek 3Di:
DDPPPPPFQLAQPDDDDCVLCVQLPDFAQAKEKEQEWEDDDNDIAAADPPFFKKKKFAPDSRVVSLVVNVLDPRPNRHADDPVRLVSIFMFTQDPNRMTITGRGGFHKMKIWTFREDDDADWDWDDGNNDTDTHGPQDTQIAMAIDGDDRPHNYFAKYWYFYPVPFDDDDDDPPRGGTDHTDIDGDQDDPVRCPPVPDDPVRSVSSNVVD

Radius of gyration: 18.07 Å; chains: 1; bounding box: 56×45×42 Å

Sequence (210 aa):
MSLMVLGGCDTVKIPYKDEDHAWAARTGHATVIVRASAIFGQKQYYCANLVENSFLFPDTPYYRDWIRVLQSPYHFKGDITRKAKALLRKAPRQAMCTFVFRNVPAGKWMFFGNIQHYLAQPQTHWVSGMELRSNISGFNLLWGGIVVQDDMGVIARQVVQDGNRRNDIGLFKARHFGAAADVSTWHPTEEEMKGLGLSDQEMRQVVEAK

Secondary structure (DSSP, 8-state):
-------------SPP-HHHHTTTTS---EEEEEEEEEEETTEEE---TT--EEEEEE-SHHHHHHHHHHT-SS---PPPPHHHHTTPEEEEEEGGGEEEEEEEPSEEEEEEEE----SSPPEEEEETTEEEEE-SS---EEEEEEEE-TT-SEEEEEEEEEGGG----SS-TT--PPPPPEEEE----HHHHTTS---HHHHHHHHHT-